Protein AF-A0A7J8AHI8-F1 (afdb_monomer_lite)

InterPro domains:
  IPR000264 ALB/AFP/VDB [PR00802] (18-41)
  IPR000264 ALB/AFP/VDB [PR00802] (88-110)
  IPR000264 ALB/AFP/VDB [PTHR11385] (2-251)
  IPR014760 Serum albumin, N-terminal [PF00273] (2-42)
  IPR014760 Serum albumin, N-terminal [PF00273] (63-238)
  IPR014760 Serum albumin, N-terminal [PS51438] (1-50)
  IPR014760 Serum albumin, N-terminal [PS51438] (51-246)
  IPR014760 Serum albumin, N-terminal [SM00103] (52-241)
  IPR014760 Serum albumin, N-terminal [cd00015] (61-245)
  IPR020857 Serum albumin, conserved site [PS00212] (25-49)
  IPR020857 Serum albumin, conserved site [PS00212] (221-245)
  IPR020858 Serum albumin-like [SSF48552] (2-58)
  IPR020858 Serum albumin-like [SSF48552] (62-250)

Organism: Myotis myotis (NCBI:txid51298)

Radius of gyration: 22.57 Å; chains: 1; bounding box: 53×33×80 Å

Foldseek 3Di:
DVLVVVCVVCVLAAPLLSVVLVVLVVVQCVVLVPDPHSVVSCVCSVVSSCVSVVVLVVVLVVLLVVPVVDDLVRQLLVQLLLCCQQFVQDDLVLSSVLSVQLSVQSVVQSVDPSNSRSNVNSNLVSLQVLCPDPNPDDGDPQSNVLSPPPSSCSVVSSVPGGGDPPQDADDLPPPLQDDALVCLVDDPVRVVVNLSSNLSSLCSNCVPDDSVVSVVLSVVVVVQSVVLSPDPHSGVSCVPCSVVSSVVSNVD

pLDDT: mean 91.23, std 7.67, range [56.28, 98.0]

Secondary structure (DSSP, 8-state):
-HHHHHHTT-TTS-HHHHHHHHHHHHHHHHHHTTSS-HHHHHTTHHHHHHHHHHHHHHHHHHHHHHHHHS-HHHHHHHHHHHHHHH-TTS-HHHHHHHHHHHHHHHHHHTTSTTHHHHHHHHHHHHHHHHH-TTS-----HHHHHHHHS-GGGHHHHHHT----TT--PPPTTS-SS---THHHHS-HHHHHHHHHHHHHHHHHH-TT--HHHHHHHHHHHHHHHHHHHTSSSHHHHHHHHHHHHHHHHHH-

Structure (mmCIF, N/CA/C/O backbone):
data_AF-A0A7J8AHI8-F1
#
_entry.id   AF-A0A7J8AHI8-F1
#
loop_
_atom_site.group_PDB
_atom_site.id
_atom_site.type_symbol
_atom_site.label_atom_id
_atom_site.label_alt_id
_atom_site.label_comp_id
_atom_site.label_asym_id
_atom_site.label_entity_id
_atom_site.label_seq_id
_atom_site.pdbx_PDB_ins_code
_atom_site.Cartn_x
_atom_site.Cartn_y
_atom_site.Cartn_z
_atom_site.occupancy
_atom_site.B_iso_or_equiv
_atom_site.auth_seq_id
_atom_site.auth_comp_id
_atom_site.auth_asym_id
_atom_site.auth_atom_id
_atom_site.pdbx_PDB_model_num
ATOM 1 N N . MET A 1 1 ? 23.398 -8.587 -21.709 1.00 82.56 1 MET A N 1
ATOM 2 C CA . MET A 1 1 ? 24.603 -7.800 -21.354 1.00 82.56 1 MET A CA 1
ATOM 3 C C . MET A 1 1 ? 24.246 -6.450 -20.726 1.00 82.56 1 MET A C 1
ATOM 5 O O . MET A 1 1 ? 24.878 -6.103 -19.742 1.00 82.56 1 MET A O 1
ATOM 9 N N . PHE A 1 2 ? 23.206 -5.746 -21.206 1.00 94.62 2 PHE A N 1
ATOM 10 C CA . PHE A 1 2 ? 22.761 -4.441 -20.679 1.00 94.62 2 PHE A CA 1
ATOM 11 C C . PHE A 1 2 ? 22.543 -4.394 -19.154 1.00 94.62 2 PHE A C 1
ATOM 13 O O . PHE A 1 2 ? 23.221 -3.626 -18.483 1.00 94.62 2 PHE A O 1
ATOM 20 N N . LEU A 1 3 ? 21.672 -5.248 -18.597 1.00 95.75 3 LEU A N 1
ATOM 21 C CA . LEU A 1 3 ? 21.310 -5.188 -17.172 1.00 95.75 3 LEU A CA 1
ATOM 22 C C . LEU A 1 3 ? 22.528 -5.279 -16.238 1.00 95.75 3 LEU A C 1
ATOM 24 O O . LEU A 1 3 ? 22.637 -4.488 -15.310 1.00 95.75 3 LEU A O 1
ATOM 28 N N . TYR A 1 4 ? 23.471 -6.189 -16.504 1.00 96.50 4 TYR A N 1
ATOM 29 C CA . TYR A 1 4 ? 24.705 -6.312 -15.717 1.00 96.50 4 TYR A CA 1
ATOM 30 C C . TYR A 1 4 ? 25.543 -5.024 -15.752 1.00 96.50 4 TYR A C 1
ATOM 32 O O . TYR A 1 4 ? 25.986 -4.532 -14.714 1.00 96.50 4 TYR A O 1
ATOM 40 N N . GLU A 1 5 ? 25.748 -4.473 -16.950 1.00 96.94 5 GLU A N 1
ATOM 41 C CA . GLU A 1 5 ? 26.552 -3.269 -17.154 1.00 96.94 5 GLU A CA 1
ATOM 42 C C . GLU A 1 5 ? 25.908 -2.031 -16.521 1.00 96.94 5 GLU A C 1
ATOM 44 O O . GLU A 1 5 ? 26.613 -1.209 -15.935 1.00 96.94 5 GLU A O 1
ATOM 49 N N . TYR A 1 6 ? 24.586 -1.908 -16.608 1.00 96.31 6 TYR A N 1
ATOM 50 C CA . TYR A 1 6 ? 23.859 -0.796 -16.007 1.00 96.31 6 TYR A CA 1
ATOM 51 C C . TYR A 1 6 ? 23.858 -0.910 -14.475 1.00 96.31 6 TYR A C 1
ATOM 53 O O . TYR A 1 6 ? 24.303 0.003 -13.787 1.00 96.31 6 TYR A O 1
ATOM 61 N N . SER A 1 7 ? 23.507 -2.083 -13.936 1.00 97.06 7 SER A N 1
ATOM 62 C CA . SER A 1 7 ? 23.415 -2.315 -12.484 1.00 97.06 7 SER A CA 1
ATOM 63 C C . SER A 1 7 ? 24.727 -2.040 -11.749 1.00 97.06 7 SER A C 1
ATOM 65 O O . SER A 1 7 ? 24.732 -1.410 -10.699 1.00 97.06 7 SER A O 1
ATOM 67 N N . ARG A 1 8 ? 25.877 -2.455 -12.304 1.00 96.69 8 ARG A N 1
ATOM 68 C CA . ARG A 1 8 ? 27.175 -2.233 -11.638 1.00 96.69 8 ARG A CA 1
ATOM 69 C C . ARG A 1 8 ? 27.604 -0.761 -11.570 1.00 96.69 8 ARG A C 1
ATOM 71 O O . ARG A 1 8 ? 28.524 -0.453 -10.820 1.00 96.69 8 ARG A O 1
ATOM 78 N N . ARG A 1 9 ? 27.000 0.111 -12.388 1.00 96.69 9 ARG A N 1
ATOM 79 C CA . ARG A 1 9 ? 27.263 1.562 -12.424 1.00 96.69 9 ARG A CA 1
ATOM 80 C C . ARG A 1 9 ? 26.252 2.372 -11.616 1.00 96.69 9 ARG A C 1
ATOM 82 O O . ARG A 1 9 ? 26.533 3.532 -11.353 1.00 96.69 9 ARG A O 1
ATOM 89 N N . HIS A 1 10 ? 25.136 1.752 -11.242 1.00 95.50 10 HIS A N 1
ATOM 90 C CA . HIS A 1 10 ? 23.987 2.397 -10.622 1.00 95.50 10 HIS A CA 1
ATOM 91 C C . HIS A 1 10 ? 23.584 1.664 -9.337 1.00 95.50 10 HIS A C 1
ATOM 93 O O . HIS A 1 10 ? 22.508 1.072 -9.252 1.00 95.50 10 HIS A O 1
ATOM 99 N N . GLN A 1 11 ? 24.494 1.637 -8.357 1.00 93.31 11 GLN A N 1
ATOM 100 C CA . GLN A 1 11 ? 24.269 0.960 -7.069 1.00 93.31 11 GLN A CA 1
ATOM 101 C C . GLN A 1 11 ? 23.246 1.695 -6.191 1.00 93.31 11 GLN A C 1
ATOM 103 O O . GLN A 1 11 ? 22.676 1.101 -5.284 1.00 93.31 11 GLN A O 1
ATOM 108 N N . GLU A 1 12 ? 22.990 2.966 -6.492 1.00 93.81 12 GLU A N 1
ATOM 109 C CA . GLU A 1 12 ? 21.962 3.800 -5.877 1.00 93.81 12 GLU A CA 1
ATOM 110 C C . GLU A 1 12 ? 20.532 3.437 -6.302 1.00 93.81 12 GLU A C 1
ATOM 112 O O . GLU A 1 12 ? 19.579 3.944 -5.712 1.00 93.81 12 GLU A O 1
ATOM 117 N N . LEU A 1 13 ? 20.363 2.600 -7.334 1.00 96.69 13 LEU A N 1
ATOM 118 C CA . LEU A 1 13 ? 19.054 2.176 -7.823 1.00 96.69 13 LEU A CA 1
ATOM 119 C C . LEU A 1 13 ? 18.619 0.857 -7.183 1.00 96.69 13 LEU A C 1
ATOM 121 O O . LEU A 1 13 ? 19.420 -0.033 -6.895 1.00 96.69 13 LEU A O 1
ATOM 125 N N . SER A 1 14 ? 17.311 0.715 -6.995 1.00 97.25 14 SER A N 1
ATOM 126 C CA . SER A 1 14 ? 16.706 -0.517 -6.504 1.00 97.25 14 SER A CA 1
ATOM 127 C C . SER A 1 14 ? 16.734 -1.627 -7.564 1.00 97.25 14 SER A C 1
ATOM 129 O O . SER A 1 14 ? 16.875 -1.383 -8.767 1.00 97.25 14 SER A O 1
ATOM 131 N N . THR A 1 15 ? 16.519 -2.873 -7.135 1.00 96.56 15 THR A N 1
ATOM 132 C CA . THR A 1 15 ? 16.360 -3.992 -8.075 1.00 96.56 15 THR A CA 1
ATOM 133 C C . THR A 1 15 ? 15.129 -3.806 -8.977 1.00 96.56 15 THR A C 1
ATOM 135 O O . THR A 1 15 ? 15.277 -3.965 -10.193 1.00 96.56 15 THR A O 1
ATOM 138 N N . PRO A 1 16 ? 13.935 -3.433 -8.462 1.00 96.50 16 PRO A N 1
ATOM 139 C CA . PRO A 1 16 ? 12.787 -3.133 -9.316 1.00 96.50 16 PRO A CA 1
ATOM 140 C C . PRO A 1 16 ? 13.055 -2.018 -10.337 1.00 96.50 16 PRO A C 1
ATOM 142 O O . PRO A 1 16 ? 12.643 -2.161 -11.488 1.00 96.50 16 PRO A O 1
ATOM 145 N N . GLU A 1 17 ? 13.777 -0.954 -9.969 1.00 97.75 17 GLU A N 1
ATOM 146 C CA . GLU A 1 17 ? 14.131 0.139 -10.887 1.00 97.75 17 GLU A CA 1
ATOM 147 C C . GLU A 1 17 ? 15.069 -0.338 -12.001 1.00 97.75 17 GLU A C 1
ATOM 149 O O . GLU A 1 17 ? 14.803 -0.106 -13.179 1.00 97.75 17 GLU A O 1
ATOM 154 N N . LEU A 1 18 ? 16.118 -1.094 -11.669 1.00 97.81 18 LEU A N 1
ATOM 155 C CA . LEU A 1 18 ? 17.037 -1.655 -12.668 1.00 97.81 18 LEU A CA 1
ATOM 156 C C . LEU A 1 18 ? 16.315 -2.573 -13.669 1.00 97.81 18 LEU A C 1
ATOM 158 O O . LEU A 1 18 ? 16.576 -2.524 -14.877 1.00 97.81 18 LEU A O 1
ATOM 162 N N . LEU A 1 19 ? 15.372 -3.388 -13.188 1.00 97.19 19 LEU A N 1
ATOM 163 C CA . LEU A 1 19 ? 14.532 -4.229 -14.044 1.00 97.19 19 LEU A CA 1
ATOM 164 C C . LEU A 1 19 ? 13.570 -3.398 -14.906 1.00 97.19 19 LEU A C 1
ATOM 166 O O . LEU A 1 19 ? 13.316 -3.754 -16.060 1.00 97.19 19 LEU A O 1
ATOM 170 N N . ARG A 1 20 ? 13.064 -2.279 -14.378 1.00 96.88 20 ARG A N 1
ATOM 171 C CA . ARG A 1 20 ? 12.194 -1.339 -15.098 1.00 96.88 20 ARG A CA 1
ATOM 172 C C . ARG A 1 20 ? 12.945 -0.671 -16.241 1.00 96.88 20 ARG A C 1
ATOM 174 O O . ARG A 1 20 ? 12.467 -0.698 -17.372 1.00 96.88 20 ARG A O 1
ATOM 181 N N . ILE A 1 21 ? 14.157 -0.187 -15.980 1.00 97.38 21 ILE A N 1
ATOM 182 C CA . ILE A 1 21 ? 15.059 0.391 -16.984 1.00 97.38 21 ILE A CA 1
ATOM 183 C C . ILE A 1 21 ? 15.388 -0.632 -18.076 1.00 97.38 21 ILE A C 1
ATOM 185 O O . ILE A 1 21 ? 15.283 -0.323 -19.264 1.00 97.38 21 ILE A O 1
ATOM 189 N N . ALA A 1 22 ? 15.714 -1.875 -17.706 1.00 96.69 22 ALA A N 1
ATOM 190 C CA . ALA A 1 22 ? 15.949 -2.940 -18.682 1.00 96.69 22 ALA A CA 1
ATOM 191 C C . ALA A 1 22 ? 14.713 -3.223 -19.546 1.00 96.69 22 ALA A C 1
ATOM 193 O O . ALA A 1 22 ? 14.837 -3.458 -20.747 1.00 96.69 22 ALA A O 1
ATOM 194 N N . ARG A 1 23 ? 13.511 -3.143 -18.966 1.00 95.69 23 ARG A N 1
ATOM 195 C CA . ARG A 1 23 ? 12.276 -3.303 -19.730 1.00 95.69 23 ARG A CA 1
ATOM 196 C C . ARG A 1 23 ? 12.022 -2.132 -20.684 1.00 95.69 23 ARG A C 1
ATOM 198 O O . ARG A 1 23 ? 11.661 -2.375 -21.833 1.00 95.69 23 ARG A O 1
ATOM 205 N N . VAL A 1 24 ? 12.247 -0.893 -20.240 1.00 95.56 24 VAL A N 1
ATOM 206 C CA . VAL A 1 24 ? 12.167 0.314 -21.087 1.00 95.56 24 VAL A CA 1
ATOM 207 C C . VAL A 1 24 ? 13.152 0.225 -22.254 1.00 95.56 24 VAL A C 1
ATOM 209 O O . VAL A 1 24 ? 12.794 0.554 -23.384 1.00 95.56 24 VAL A O 1
ATOM 212 N N . TYR A 1 25 ? 14.366 -0.269 -22.000 1.00 95.75 25 TYR A N 1
ATOM 213 C CA . TYR A 1 25 ? 15.371 -0.525 -23.030 1.00 95.75 25 TYR A CA 1
ATOM 214 C C . TYR A 1 25 ? 14.880 -1.529 -24.077 1.00 95.75 25 TYR A C 1
ATOM 216 O O . TYR A 1 25 ? 14.901 -1.232 -25.271 1.00 95.75 25 TYR A O 1
ATOM 224 N N . ASP A 1 26 ? 14.396 -2.693 -23.633 1.00 94.62 26 ASP A N 1
ATOM 225 C CA . ASP A 1 26 ? 13.901 -3.745 -24.523 1.00 94.62 26 AS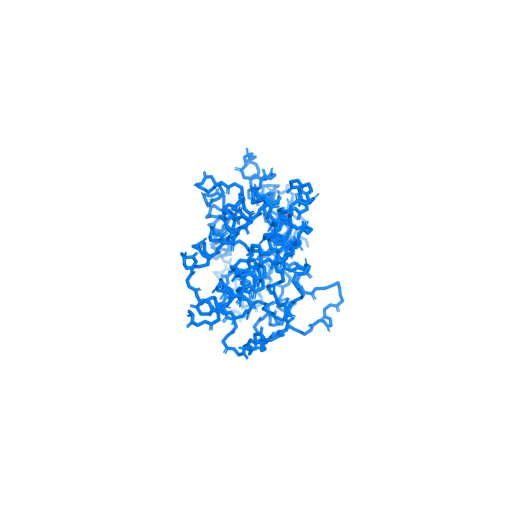P A CA 1
ATOM 226 C C . ASP A 1 26 ? 12.726 -3.265 -25.387 1.00 94.62 26 ASP A C 1
ATOM 228 O O . ASP A 1 26 ? 12.684 -3.551 -26.586 1.00 94.62 26 ASP A O 1
ATOM 232 N N . ASP A 1 27 ? 11.777 -2.535 -24.796 1.00 93.69 27 ASP A N 1
ATOM 233 C CA . ASP A 1 27 ? 10.608 -2.020 -25.513 1.00 93.69 27 ASP A CA 1
ATOM 234 C C . ASP A 1 27 ? 11.006 -0.939 -26.531 1.00 93.69 27 ASP A C 1
ATOM 236 O O . ASP A 1 27 ? 10.542 -0.985 -27.673 1.00 93.69 27 ASP A O 1
ATOM 240 N N . LEU A 1 28 ? 11.942 -0.044 -26.182 1.00 93.88 28 LEU A N 1
ATOM 241 C CA . LEU A 1 28 ? 12.454 0.950 -27.128 1.00 93.88 28 LEU A CA 1
ATOM 242 C C . LEU A 1 28 ? 13.195 0.299 -28.296 1.00 93.88 28 LEU A C 1
ATOM 244 O O . LEU A 1 28 ? 13.014 0.709 -29.437 1.00 93.88 28 LEU A O 1
ATOM 248 N N . LEU A 1 29 ? 14.022 -0.719 -28.047 1.00 94.12 29 LEU A N 1
ATOM 249 C CA . LEU A 1 29 ? 14.722 -1.408 -29.131 1.00 94.12 29 LEU A CA 1
ATOM 250 C C . LEU A 1 29 ? 13.756 -2.141 -30.064 1.00 94.12 29 LEU A C 1
ATOM 252 O O . LEU A 1 29 ? 13.938 -2.101 -31.280 1.00 94.12 29 LEU A O 1
ATOM 256 N N . ARG A 1 30 ? 12.707 -2.773 -29.522 1.00 93.50 30 ARG A N 1
ATOM 257 C CA . ARG A 1 30 ? 11.657 -3.410 -30.338 1.00 93.50 30 ARG A CA 1
ATOM 258 C C . ARG A 1 30 ? 10.962 -2.411 -31.261 1.00 93.50 30 ARG A C 1
ATOM 260 O O . ARG A 1 30 ? 10.623 -2.770 -32.385 1.00 93.50 30 ARG A O 1
ATOM 267 N N . GLU A 1 31 ? 10.765 -1.181 -30.802 1.00 93.06 31 GLU A N 1
ATOM 268 C CA . GLU A 1 31 ? 10.212 -0.094 -31.609 1.00 93.06 31 GLU A CA 1
ATOM 269 C C . GLU A 1 31 ? 11.243 0.422 -32.631 1.00 93.06 31 GLU A C 1
ATOM 271 O O . GLU A 1 31 ? 11.022 0.358 -33.841 1.00 93.06 31 GLU A O 1
ATOM 276 N N . CYS A 1 32 ? 12.411 0.859 -32.157 1.00 95.12 32 CYS A N 1
ATOM 277 C CA . CYS A 1 32 ? 13.404 1.580 -32.949 1.00 95.12 32 CYS A CA 1
ATOM 278 C C . CYS A 1 32 ? 14.122 0.732 -33.999 1.00 95.12 32 CYS A C 1
ATOM 280 O O . CYS A 1 32 ? 14.440 1.246 -35.073 1.00 95.12 32 CYS A O 1
ATOM 282 N N . CYS A 1 33 ? 14.371 -0.556 -33.744 1.00 94.56 33 CYS A N 1
ATOM 283 C CA . CYS A 1 33 ? 15.075 -1.420 -34.699 1.00 94.56 33 CYS A CA 1
ATOM 284 C C . CYS A 1 33 ? 14.301 -1.651 -36.007 1.00 94.56 33 CYS A C 1
ATOM 286 O O . CYS A 1 33 ? 14.896 -2.120 -36.973 1.00 94.56 33 CYS A O 1
ATOM 288 N N . ASN A 1 34 ? 13.009 -1.310 -36.049 1.00 92.75 34 ASN A N 1
ATOM 289 C CA . ASN A 1 34 ? 12.164 -1.422 -37.239 1.00 92.75 34 ASN A CA 1
ATOM 290 C C . ASN A 1 34 ? 11.978 -0.084 -37.982 1.00 92.75 34 ASN A C 1
ATOM 292 O O . ASN A 1 34 ? 11.224 -0.025 -38.951 1.00 92.75 34 ASN A O 1
ATOM 296 N N . THR A 1 35 ? 12.623 0.992 -37.525 1.00 93.75 35 THR A N 1
ATOM 297 C CA . THR A 1 35 ? 12.516 2.327 -38.137 1.00 93.75 35 THR A CA 1
ATOM 298 C C . THR A 1 35 ? 13.522 2.517 -39.275 1.00 93.75 35 THR A C 1
ATOM 300 O O . THR A 1 35 ? 14.496 1.776 -39.383 1.00 93.75 35 THR A O 1
ATOM 303 N N . GLU A 1 36 ? 13.307 3.531 -40.122 1.00 93.81 36 GLU A N 1
ATOM 304 C CA . GLU A 1 36 ? 14.227 3.860 -41.225 1.00 93.81 36 GLU A CA 1
ATOM 305 C C . GLU A 1 36 ? 15.626 4.269 -40.733 1.00 93.81 36 GLU A C 1
ATOM 307 O O . GLU A 1 36 ? 16.616 4.004 -41.415 1.00 93.81 36 GLU A O 1
ATOM 312 N N . ASN A 1 37 ? 15.721 4.871 -39.540 1.00 94.25 37 ASN A N 1
ATOM 313 C CA . ASN A 1 37 ? 16.987 5.237 -38.906 1.00 94.25 37 ASN A CA 1
ATOM 314 C C . ASN A 1 37 ? 17.004 4.844 -37.413 1.00 94.25 37 ASN A C 1
ATOM 316 O O . ASN A 1 37 ? 16.725 5.680 -36.545 1.00 94.25 37 ASN A O 1
ATOM 320 N N . PRO A 1 38 ? 17.341 3.578 -37.087 1.00 93.12 38 PRO A N 1
ATOM 321 C CA . PRO A 1 38 ? 17.375 3.109 -35.704 1.00 93.12 38 PRO A CA 1
ATOM 322 C C . PRO A 1 38 ? 18.299 3.926 -34.780 1.00 93.12 38 PRO A C 1
ATOM 324 O O . PRO A 1 38 ? 17.845 4.241 -33.678 1.00 93.12 38 PRO A O 1
ATOM 327 N N . PRO A 1 39 ? 19.528 4.322 -35.192 1.00 94.12 39 PRO A N 1
ATOM 328 C CA . PRO A 1 39 ? 20.387 5.213 -34.408 1.00 94.12 39 PRO A CA 1
ATOM 329 C C . PRO A 1 39 ? 19.725 6.494 -33.914 1.00 94.12 39 PRO A C 1
ATOM 331 O O . PRO A 1 39 ? 19.833 6.820 -32.731 1.00 94.12 39 PRO A O 1
ATOM 334 N N . ASP A 1 40 ? 19.006 7.191 -34.791 1.00 94.31 40 ASP A N 1
ATOM 335 C CA . ASP A 1 40 ? 18.313 8.423 -34.413 1.00 94.31 40 ASP A CA 1
ATOM 336 C C . ASP A 1 40 ? 17.156 8.127 -33.452 1.00 94.31 40 ASP A C 1
ATOM 338 O O . ASP A 1 40 ? 16.936 8.879 -32.505 1.00 94.31 40 ASP A O 1
ATOM 342 N N . CYS A 1 41 ? 16.453 7.006 -33.632 1.00 93.38 41 CYS A N 1
ATOM 343 C CA . CYS A 1 41 ? 15.339 6.623 -32.766 1.00 93.38 41 CYS A CA 1
ATOM 344 C C . CYS A 1 41 ? 15.789 6.316 -31.326 1.00 93.38 41 CYS A C 1
ATOM 346 O O . CYS A 1 41 ? 15.297 6.931 -30.370 1.00 93.38 41 CYS A O 1
ATOM 348 N N . TYR A 1 42 ? 16.763 5.412 -31.145 1.00 92.44 42 TYR A N 1
ATOM 349 C CA . TYR A 1 42 ? 17.222 5.043 -29.800 1.00 92.44 42 TYR A CA 1
ATOM 350 C C . TYR A 1 42 ? 18.151 6.088 -29.163 1.00 92.44 42 TYR A C 1
ATOM 352 O O . TYR A 1 42 ? 18.531 5.928 -28.006 1.00 92.44 42 TYR A O 1
ATOM 360 N N . SER A 1 43 ? 18.483 7.186 -29.855 1.00 91.69 43 SER A N 1
ATOM 361 C CA . SER A 1 43 ? 19.185 8.333 -29.251 1.00 91.69 43 SER A CA 1
ATOM 362 C C . SER A 1 43 ? 18.428 8.937 -28.056 1.00 91.69 43 SER A C 1
ATOM 364 O O . SER A 1 43 ? 19.026 9.545 -27.175 1.00 91.69 43 SER A O 1
ATOM 366 N N . THR A 1 44 ? 17.112 8.708 -27.983 1.00 90.19 44 THR A N 1
ATOM 367 C CA . THR A 1 44 ? 16.227 9.169 -26.901 1.00 90.19 44 THR A CA 1
ATOM 368 C C . THR A 1 44 ? 16.222 8.265 -25.662 1.00 90.19 44 THR A C 1
ATOM 370 O O . THR A 1 44 ? 15.487 8.530 -24.708 1.00 90.19 44 THR A O 1
ATOM 373 N N . LEU A 1 45 ? 17.023 7.194 -25.654 1.00 91.81 45 LEU A N 1
ATOM 374 C CA . LEU A 1 45 ? 16.991 6.155 -24.625 1.00 91.81 45 LEU A CA 1
ATOM 375 C C . LEU A 1 45 ? 17.258 6.693 -23.212 1.00 91.81 45 LEU A C 1
ATOM 377 O O . LEU A 1 45 ? 16.510 6.369 -22.292 1.00 91.81 45 LEU A O 1
ATOM 381 N N . GLU A 1 46 ? 18.272 7.545 -23.044 1.00 91.69 46 GLU A N 1
ATOM 382 C CA . GLU A 1 46 ? 18.602 8.128 -21.735 1.00 91.69 46 GLU A CA 1
ATOM 383 C C . GLU A 1 46 ? 17.454 8.982 -21.183 1.00 91.69 46 GLU A C 1
ATOM 385 O O . GLU A 1 46 ? 17.153 8.914 -19.994 1.00 91.69 46 GLU A O 1
ATOM 390 N N . ASN A 1 47 ? 16.740 9.710 -22.048 1.00 94.06 47 ASN A N 1
ATOM 391 C CA . ASN A 1 47 ? 15.571 10.487 -21.632 1.00 94.06 47 ASN A CA 1
ATOM 392 C C . ASN A 1 47 ? 14.453 9.578 -21.107 1.00 94.06 47 ASN A C 1
ATOM 394 O O . ASN A 1 47 ? 13.825 9.906 -20.104 1.00 94.06 47 ASN A O 1
ATOM 398 N N . LYS A 1 48 ? 14.225 8.419 -21.742 1.00 95.06 48 LYS A N 1
ATOM 399 C CA . LYS A 1 48 ? 13.223 7.441 -21.283 1.00 95.06 48 LYS A CA 1
ATOM 400 C C . LYS A 1 48 ? 13.618 6.781 -19.961 1.00 95.06 48 LYS A C 1
ATOM 402 O O . LYS A 1 48 ? 12.740 6.521 -19.141 1.00 95.06 48 LYS A O 1
ATOM 407 N N . PHE A 1 49 ? 14.911 6.533 -19.741 1.00 95.94 49 PHE A N 1
ATOM 408 C CA . PHE A 1 49 ? 15.414 6.067 -18.445 1.00 95.94 49 PHE A CA 1
ATOM 409 C C . PHE A 1 49 ? 15.181 7.115 -17.359 1.00 95.94 49 PHE A C 1
ATOM 411 O O . PHE A 1 49 ? 14.560 6.813 -16.347 1.00 95.94 49 PHE A O 1
ATOM 418 N N . ASN A 1 50 ? 15.577 8.363 -17.608 1.00 95.12 50 ASN A N 1
ATOM 419 C CA . ASN A 1 50 ? 15.374 9.449 -16.653 1.00 95.12 50 ASN A CA 1
ATOM 420 C C . ASN A 1 50 ? 13.887 9.650 -16.333 1.00 95.12 50 ASN A C 1
ATOM 422 O O . ASN A 1 50 ? 13.531 9.773 -15.167 1.00 95.12 50 ASN A O 1
ATOM 426 N N . GLU A 1 51 ? 13.003 9.598 -17.334 1.00 95.19 51 GLU A N 1
ATOM 427 C CA . GLU A 1 51 ? 11.560 9.737 -17.120 1.00 95.19 51 GLU A CA 1
ATOM 428 C C . GLU A 1 51 ? 10.999 8.648 -16.191 1.00 95.19 51 GLU A C 1
ATOM 430 O O . GLU A 1 51 ? 10.182 8.949 -15.316 1.00 95.19 51 GLU A O 1
ATOM 435 N N . THR A 1 52 ? 11.412 7.385 -16.365 1.00 94.62 52 THR A N 1
ATOM 436 C CA . THR A 1 52 ? 10.947 6.306 -15.482 1.00 94.62 52 THR A CA 1
ATOM 437 C C . THR A 1 52 ? 11.545 6.429 -14.081 1.00 94.62 52 THR A C 1
ATOM 439 O O . THR A 1 52 ? 10.796 6.331 -13.110 1.00 94.62 52 THR A O 1
ATOM 442 N N . THR A 1 53 ? 12.838 6.738 -13.960 1.00 96.44 53 THR A N 1
ATOM 443 C CA . THR A 1 53 ? 13.510 6.880 -12.662 1.00 96.44 53 THR A CA 1
ATOM 444 C C . THR A 1 53 ? 12.958 8.064 -11.868 1.00 96.44 53 THR A C 1
ATOM 446 O O . THR A 1 53 ? 12.714 7.949 -10.668 1.00 96.44 53 THR A O 1
ATOM 449 N N . GLU A 1 54 ? 12.690 9.201 -12.520 1.00 96.62 54 GLU A N 1
ATOM 450 C CA . GLU A 1 54 ? 12.097 10.375 -11.869 1.00 96.62 54 GLU A CA 1
ATOM 451 C C . GLU A 1 54 ? 10.701 10.089 -11.309 1.00 96.62 54 GLU A C 1
ATOM 453 O O . GLU A 1 54 ? 10.344 10.612 -10.250 1.00 96.62 54 GLU A O 1
ATOM 458 N N . LYS A 1 55 ? 9.895 9.271 -12.000 1.00 95.94 55 LYS A N 1
ATOM 459 C CA . LYS A 1 55 ? 8.578 8.854 -11.493 1.00 95.94 55 LYS A CA 1
ATOM 460 C C . LYS A 1 55 ? 8.730 8.036 -10.213 1.00 95.94 55 LYS A C 1
ATOM 462 O O . LYS A 1 55 ? 8.072 8.356 -9.224 1.00 95.94 55 LYS A O 1
ATOM 467 N N . SER A 1 56 ? 9.630 7.056 -10.207 1.00 96.88 56 SER A N 1
ATOM 468 C CA . SER A 1 56 ? 9.927 6.236 -9.029 1.00 96.88 56 SER A CA 1
ATOM 469 C C . SER A 1 56 ? 10.440 7.073 -7.861 1.00 96.88 56 SER A C 1
ATOM 471 O O . SER A 1 56 ? 9.975 6.919 -6.733 1.00 96.88 56 SER A O 1
ATOM 473 N N . LEU A 1 57 ? 11.362 8.000 -8.135 1.00 96.56 57 LEU A N 1
ATOM 474 C CA . LEU A 1 57 ? 11.935 8.874 -7.119 1.00 96.56 57 LEU A CA 1
ATOM 475 C C . LEU A 1 57 ? 10.859 9.755 -6.475 1.00 96.56 57 LEU A C 1
ATOM 477 O O . LEU A 1 57 ? 10.805 9.852 -5.253 1.00 96.56 57 LEU A O 1
ATOM 481 N N . LYS A 1 58 ? 9.953 10.330 -7.276 1.00 96.69 58 LYS A N 1
ATOM 482 C CA . LYS A 1 58 ? 8.831 11.142 -6.770 1.00 96.69 58 LYS A CA 1
ATOM 483 C C . LYS A 1 58 ? 7.854 10.345 -5.907 1.00 96.69 58 LYS A C 1
ATOM 485 O O . LYS A 1 58 ? 7.253 10.923 -5.003 1.00 96.69 58 LYS A O 1
ATOM 490 N N . ILE A 1 59 ? 7.661 9.053 -6.188 1.00 95.69 59 ILE A N 1
ATOM 491 C CA . ILE A 1 59 ? 6.841 8.175 -5.341 1.00 95.69 59 ILE A CA 1
ATOM 492 C C . ILE A 1 59 ? 7.508 8.031 -3.970 1.00 95.69 59 ILE A C 1
ATOM 494 O O . ILE A 1 59 ? 6.878 8.343 -2.963 1.00 95.69 59 ILE A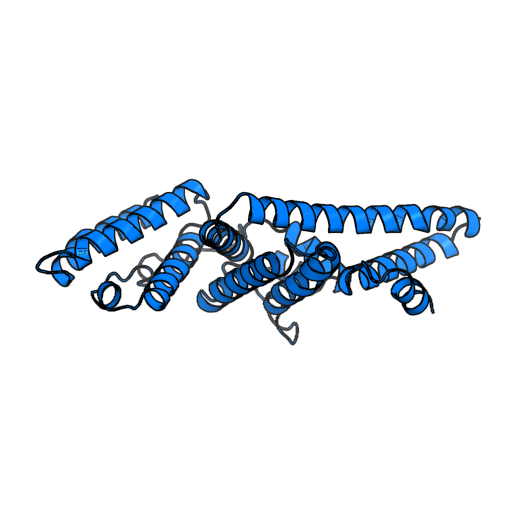 O 1
ATOM 498 N N . VAL A 1 60 ? 8.789 7.645 -3.936 1.00 96.56 60 VAL A N 1
ATOM 499 C CA . VAL A 1 60 ? 9.528 7.462 -2.675 1.00 96.56 60 VAL A CA 1
ATOM 500 C C . VAL A 1 60 ? 9.606 8.760 -1.871 1.00 96.56 60 VAL A C 1
ATOM 502 O O . VAL A 1 60 ? 9.294 8.756 -0.685 1.00 96.56 60 VAL A O 1
ATOM 505 N N . GLN A 1 61 ? 9.934 9.881 -2.519 1.00 95.50 61 GLN A N 1
ATOM 506 C CA . GLN A 1 61 ? 9.991 11.191 -1.864 1.00 95.50 61 GLN A CA 1
ATOM 507 C C . GLN A 1 61 ? 8.668 11.536 -1.184 1.00 95.50 61 GLN A C 1
ATOM 509 O O . GLN A 1 61 ? 8.660 11.918 -0.020 1.00 95.50 61 GLN A O 1
ATOM 514 N N . ARG A 1 62 ? 7.538 11.336 -1.872 1.00 94.38 62 ARG A N 1
ATOM 515 C CA . ARG A 1 62 ? 6.215 11.603 -1.299 1.00 94.38 62 ARG A CA 1
ATOM 516 C C . ARG A 1 62 ? 5.931 10.724 -0.082 1.00 94.38 62 ARG A C 1
ATOM 518 O O . ARG A 1 62 ? 5.399 11.210 0.910 1.00 94.38 62 ARG A O 1
ATOM 525 N N . GLU A 1 63 ? 6.256 9.436 -0.147 1.00 94.06 63 GLU A N 1
ATOM 526 C CA . GLU A 1 63 ? 6.052 8.513 0.976 1.00 94.06 63 GLU A CA 1
ATOM 527 C C . GLU A 1 63 ? 6.926 8.871 2.181 1.00 94.06 63 GLU A C 1
ATOM 529 O O . GLU A 1 63 ? 6.439 8.854 3.313 1.00 94.06 63 GLU A O 1
ATOM 534 N N . CYS A 1 64 ? 8.188 9.239 1.949 1.00 94.31 64 CYS A N 1
ATOM 535 C CA . CYS A 1 64 ? 9.097 9.648 3.012 1.00 94.31 64 CYS A CA 1
ATOM 536 C C . CYS A 1 64 ? 8.754 11.032 3.579 1.00 94.31 64 CYS A C 1
ATOM 538 O O . CYS A 1 64 ? 8.819 11.219 4.792 1.00 94.31 64 CYS A O 1
ATOM 540 N N . GLU A 1 65 ? 8.275 11.972 2.761 1.00 93.00 65 GLU A N 1
ATOM 541 C CA . GLU A 1 65 ? 7.683 13.229 3.235 1.00 93.00 65 GLU A CA 1
ATOM 542 C C . GLU A 1 65 ? 6.442 12.964 4.099 1.00 93.00 65 GLU A C 1
ATOM 544 O O . GLU A 1 65 ? 6.298 13.546 5.175 1.00 93.00 65 GLU A O 1
ATOM 549 N N . HIS A 1 66 ? 5.554 12.055 3.680 1.00 89.19 66 HIS A N 1
ATOM 550 C CA . HIS A 1 66 ? 4.420 11.635 4.506 1.00 89.19 66 HIS A CA 1
ATOM 551 C C . HIS A 1 66 ? 4.881 11.023 5.828 1.00 89.19 66 HIS A C 1
ATOM 553 O O . HIS A 1 66 ? 4.318 11.357 6.866 1.00 89.19 66 HIS A O 1
ATOM 559 N N . PHE A 1 67 ? 5.908 10.175 5.809 1.00 89.25 67 PHE A N 1
ATOM 560 C CA . PHE A 1 67 ? 6.496 9.608 7.020 1.00 89.25 67 PHE A CA 1
ATOM 561 C C . PHE A 1 67 ? 7.093 10.676 7.948 1.00 89.25 67 PHE A C 1
ATOM 563 O O . PHE A 1 67 ? 6.900 10.596 9.154 1.00 89.25 67 PHE A O 1
ATOM 570 N N . GLN A 1 68 ? 7.785 11.686 7.419 1.00 87.88 68 GLN A N 1
ATOM 571 C CA . GLN A 1 68 ? 8.361 12.759 8.238 1.00 87.88 68 GLN A CA 1
ATOM 572 C C . GLN A 1 68 ? 7.288 13.679 8.838 1.00 87.88 68 GLN A C 1
ATOM 574 O O . GLN A 1 68 ? 7.460 14.190 9.946 1.00 87.88 68 GLN A O 1
ATOM 579 N N . ASN A 1 69 ? 6.182 13.886 8.118 1.00 88.62 69 ASN A N 1
ATOM 580 C CA . ASN A 1 69 ? 5.087 14.759 8.543 1.00 88.62 69 ASN A CA 1
ATOM 581 C C . ASN A 1 69 ? 4.093 14.074 9.492 1.00 88.62 69 ASN A C 1
ATOM 583 O O . ASN A 1 69 ? 3.437 14.751 10.285 1.00 88.62 69 ASN A O 1
ATOM 587 N N . LEU A 1 70 ? 3.944 12.752 9.393 1.00 82.12 70 LEU A N 1
ATOM 588 C CA . LEU A 1 70 ? 2.992 11.968 10.174 1.00 82.12 70 LEU A CA 1
ATOM 589 C C . LEU A 1 70 ? 3.707 11.186 11.278 1.00 82.12 70 LEU A C 1
ATOM 591 O O . LEU A 1 70 ? 4.780 10.627 11.081 1.00 82.12 70 LEU A O 1
ATOM 595 N N . GLY A 1 71 ? 3.081 11.070 12.448 1.00 81.06 71 GLY A N 1
ATOM 596 C CA . GLY A 1 71 ? 3.549 10.116 13.454 1.00 81.06 71 GLY A CA 1
ATOM 597 C C . GLY A 1 71 ? 3.432 8.669 12.955 1.00 81.06 71 GLY A C 1
ATOM 598 O O . GLY A 1 71 ? 2.645 8.370 12.055 1.00 81.06 71 GLY A O 1
ATOM 599 N N . LYS A 1 72 ? 4.163 7.740 13.590 1.00 84.44 72 LYS A N 1
ATOM 600 C CA . LYS A 1 72 ? 4.131 6.299 13.259 1.00 84.44 72 LYS A CA 1
ATOM 601 C C . LYS A 1 72 ? 2.703 5.745 13.150 1.00 84.44 72 LYS A C 1
ATOM 603 O O . LYS A 1 72 ? 2.399 5.020 12.206 1.00 84.44 72 LYS A O 1
ATOM 608 N N . ASP A 1 73 ? 1.832 6.100 14.092 1.00 85.31 73 ASP A N 1
ATOM 609 C CA . ASP A 1 73 ? 0.445 5.621 14.112 1.00 85.31 73 ASP A CA 1
ATOM 610 C C . ASP A 1 73 ? -0.394 6.208 12.973 1.00 85.31 73 ASP A C 1
ATOM 612 O O . ASP A 1 73 ? -1.184 5.496 12.359 1.00 85.31 73 ASP A O 1
ATOM 616 N N . ASP A 1 74 ? -0.188 7.479 12.633 1.00 88.56 74 ASP A N 1
ATOM 617 C CA . ASP A 1 74 ? -0.917 8.135 11.549 1.00 88.56 74 ASP A CA 1
ATOM 618 C C . ASP A 1 74 ? -0.532 7.582 10.180 1.00 88.56 74 ASP A C 1
ATOM 620 O O . ASP A 1 74 ? -1.405 7.389 9.329 1.00 88.56 74 ASP A O 1
ATOM 624 N N . LEU A 1 75 ? 0.757 7.290 9.982 1.00 91.12 75 LEU A N 1
ATOM 625 C CA . LEU A 1 75 ? 1.240 6.616 8.782 1.00 91.12 75 LEU A CA 1
ATOM 626 C C . LEU A 1 75 ? 0.665 5.199 8.683 1.00 91.12 75 LEU A C 1
ATOM 628 O O . LEU A 1 75 ? 0.230 4.771 7.615 1.00 91.12 75 LEU A O 1
ATOM 632 N N . LYS A 1 76 ? 0.596 4.488 9.812 1.00 92.56 76 LYS A N 1
ATOM 633 C CA . LYS A 1 76 ? -0.019 3.161 9.885 1.00 92.56 76 LYS A CA 1
ATOM 634 C C . LYS A 1 76 ? -1.492 3.191 9.491 1.00 92.56 76 LYS A C 1
ATOM 636 O O . LYS A 1 76 ? -1.912 2.416 8.633 1.00 92.56 76 LYS A O 1
ATOM 641 N N . TYR A 1 77 ? -2.268 4.121 10.044 1.00 93.00 77 TYR A N 1
ATOM 642 C CA . TYR A 1 77 ? -3.679 4.268 9.687 1.00 93.00 77 TYR A CA 1
ATOM 643 C C . TYR A 1 77 ? -3.867 4.642 8.217 1.00 93.00 77 TYR A C 1
ATOM 645 O O . TYR A 1 77 ? -4.764 4.101 7.575 1.00 93.00 77 TYR A O 1
ATOM 653 N N . HIS A 1 78 ? -2.997 5.490 7.660 1.00 93.94 78 HIS A N 1
ATOM 654 C CA . HIS A 1 78 ? -3.016 5.799 6.232 1.00 93.94 78 HIS A CA 1
ATOM 655 C C . HIS A 1 78 ? -2.895 4.531 5.372 1.00 93.94 78 HIS A C 1
ATOM 657 O O . HIS A 1 78 ? -3.729 4.313 4.493 1.00 93.94 78 HIS A O 1
ATOM 663 N N . TYR A 1 79 ? -1.923 3.655 5.652 1.00 95.69 79 TYR A N 1
ATOM 664 C CA . TYR A 1 79 ? -1.748 2.426 4.869 1.00 95.69 79 TYR A CA 1
ATOM 665 C C . TYR A 1 79 ? -2.843 1.386 5.106 1.00 95.69 79 TYR A C 1
ATOM 667 O O . TYR A 1 79 ? -3.258 0.734 4.148 1.00 95.69 79 TYR A O 1
ATOM 675 N N . PHE A 1 80 ? -3.388 1.275 6.322 1.00 97.25 80 PHE A N 1
ATOM 676 C CA . PHE A 1 80 ? -4.572 0.441 6.559 1.00 97.25 80 PHE A CA 1
ATOM 677 C C . PHE A 1 80 ? -5.758 0.896 5.716 1.00 97.25 80 PHE A C 1
ATOM 679 O O . PHE A 1 80 ? -6.413 0.064 5.087 1.00 97.25 80 PHE A O 1
ATOM 686 N N . ILE A 1 81 ? -6.011 2.204 5.654 1.00 96.50 81 ILE A N 1
ATOM 687 C CA . ILE A 1 81 ? -7.091 2.758 4.836 1.00 96.50 81 ILE A CA 1
ATOM 688 C C . ILE A 1 81 ? -6.792 2.542 3.347 1.00 96.50 81 ILE A C 1
ATOM 690 O O . ILE A 1 81 ? -7.646 1.997 2.646 1.00 96.50 81 ILE A O 1
ATOM 694 N N . LYS A 1 82 ? -5.585 2.892 2.870 1.00 95.94 82 LYS A N 1
ATOM 695 C CA . LYS A 1 82 ? -5.168 2.739 1.461 1.00 95.94 82 LYS A CA 1
ATOM 696 C C . LYS A 1 82 ? -5.338 1.292 0.994 1.00 95.94 82 LYS A C 1
ATOM 698 O O . LYS A 1 82 ? -6.049 1.044 0.024 1.00 95.94 82 LYS A O 1
ATOM 703 N N . PHE A 1 83 ? -4.752 0.333 1.710 1.00 97.62 83 PHE A N 1
ATOM 704 C CA . PHE A 1 83 ? -4.807 -1.082 1.337 1.00 97.62 83 PHE A CA 1
ATOM 705 C C . PHE A 1 83 ? -6.200 -1.683 1.447 1.00 97.62 83 PHE A C 1
ATOM 707 O O . PHE A 1 83 ? -6.609 -2.442 0.568 1.00 97.62 83 PHE A O 1
ATOM 714 N N . THR A 1 84 ? -6.967 -1.301 2.468 1.00 97.75 84 THR A N 1
ATOM 715 C CA . THR A 1 84 ? -8.345 -1.783 2.586 1.00 97.75 84 THR A CA 1
ATOM 716 C C . THR A 1 84 ? -9.224 -1.231 1.469 1.00 97.75 84 THR A C 1
ATOM 718 O O . THR A 1 84 ? -10.052 -1.967 0.952 1.00 97.75 84 THR A O 1
ATOM 721 N N . LYS A 1 85 ? -9.032 0.025 1.044 1.00 96.69 85 LYS A N 1
ATOM 722 C CA . LYS A 1 85 ? -9.797 0.611 -0.066 1.00 96.69 85 LYS A CA 1
ATOM 723 C C . LYS A 1 85 ? -9.495 -0.080 -1.402 1.00 96.69 85 LYS A C 1
ATOM 725 O O . LYS A 1 85 ? -10.435 -0.370 -2.137 1.00 96.69 85 LYS A O 1
ATOM 730 N N . ILE A 1 86 ? -8.230 -0.375 -1.714 1.00 97.31 86 ILE A N 1
ATOM 731 C CA . ILE A 1 86 ? -7.862 -1.007 -3.001 1.00 97.31 86 ILE A CA 1
ATOM 732 C C . ILE A 1 86 ? -8.155 -2.516 -3.050 1.00 97.31 86 ILE A C 1
ATOM 734 O O . ILE A 1 86 ? -8.387 -3.062 -4.128 1.00 97.31 86 ILE A O 1
ATOM 738 N N . ALA A 1 87 ? -8.118 -3.203 -1.904 1.00 97.19 87 ALA A N 1
ATOM 739 C CA . ALA A 1 87 ? -8.235 -4.659 -1.816 1.00 97.19 87 ALA A CA 1
ATOM 740 C C . ALA A 1 87 ? -9.096 -5.110 -0.613 1.00 97.19 87 ALA A C 1
ATOM 742 O O . ALA A 1 87 ? -8.646 -5.914 0.212 1.00 97.19 87 ALA A O 1
ATOM 743 N N . PRO A 1 88 ? -10.352 -4.637 -0.493 1.00 96.56 88 PRO A N 1
ATOM 744 C CA . PRO A 1 88 ? -11.213 -4.929 0.661 1.00 96.56 88 PRO A CA 1
ATOM 745 C C . PRO A 1 88 ? -11.583 -6.417 0.798 1.00 96.56 88 PRO A C 1
ATOM 747 O O . PRO A 1 88 ? -12.063 -6.843 1.851 1.00 96.56 88 PRO A O 1
ATOM 750 N N . GLN A 1 89 ? -11.345 -7.222 -0.244 1.00 95.44 89 GLN A N 1
ATOM 751 C CA . GLN A 1 89 ? -11.550 -8.673 -0.257 1.00 95.44 89 GLN A CA 1
ATOM 752 C C . GLN A 1 89 ? -10.503 -9.450 0.556 1.00 95.44 89 GLN A C 1
ATOM 754 O O . GLN A 1 89 ? -10.747 -10.604 0.910 1.00 95.44 89 GLN A O 1
ATOM 759 N N . LEU A 1 90 ? -9.343 -8.850 0.847 1.00 95.31 90 LEU A N 1
ATOM 760 C CA . LEU A 1 90 ? -8.315 -9.467 1.688 1.00 95.31 90 LEU A CA 1
ATOM 761 C C . LEU A 1 90 ? -8.821 -9.654 3.119 1.00 95.31 90 LEU A C 1
ATOM 763 O O . LEU A 1 90 ? -9.703 -8.927 3.584 1.00 95.31 90 LEU A O 1
ATOM 767 N N . SER A 1 91 ? -8.259 -10.610 3.858 1.00 94.44 91 SER A N 1
ATOM 768 C CA . SER A 1 91 ? -8.612 -10.761 5.272 1.00 94.44 91 SER A CA 1
ATOM 769 C C . SER A 1 91 ? -8.155 -9.545 6.086 1.00 94.44 91 SER A C 1
ATOM 771 O O . SER A 1 91 ? -7.265 -8.797 5.688 1.00 94.44 91 SER A O 1
ATOM 773 N N . THR A 1 92 ? -8.803 -9.301 7.227 1.00 94.88 92 THR A N 1
ATOM 774 C CA . THR A 1 92 ? -8.423 -8.176 8.099 1.00 94.88 92 THR A CA 1
ATOM 775 C C . THR A 1 92 ? -6.996 -8.339 8.617 1.00 94.88 92 THR A C 1
ATOM 777 O O . THR A 1 92 ? -6.269 -7.356 8.655 1.00 94.88 92 THR A O 1
ATOM 780 N N . ASP A 1 93 ? -6.585 -9.574 8.916 1.00 94.75 93 ASP A N 1
ATOM 781 C CA . ASP A 1 93 ? -5.238 -9.884 9.402 1.00 94.75 93 ASP A CA 1
ATOM 782 C C . ASP A 1 93 ? -4.169 -9.618 8.335 1.00 94.75 93 ASP A C 1
ATOM 784 O O . ASP A 1 93 ? -3.138 -9.018 8.635 1.00 94.75 93 ASP A O 1
ATOM 788 N N . GLU A 1 94 ? -4.432 -9.988 7.077 1.00 95.88 94 GLU A N 1
ATOM 789 C CA . GLU A 1 94 ? -3.531 -9.671 5.962 1.00 95.88 94 GLU A CA 1
ATOM 790 C C . GLU A 1 94 ? -3.404 -8.162 5.743 1.00 95.88 94 GLU A C 1
ATOM 792 O O . GLU A 1 94 ? -2.299 -7.666 5.566 1.00 95.88 94 GLU A O 1
ATOM 797 N N . LEU A 1 95 ? -4.509 -7.413 5.783 1.00 97.56 95 LEU A N 1
ATOM 798 C CA . LEU A 1 95 ? -4.476 -5.958 5.598 1.00 97.56 95 LEU A CA 1
ATOM 799 C C . LEU A 1 95 ? -3.720 -5.248 6.726 1.00 97.56 95 LEU A C 1
ATOM 801 O O . LEU A 1 95 ? -2.956 -4.321 6.453 1.00 97.56 95 LEU A O 1
ATOM 805 N N . THR A 1 96 ? -3.897 -5.693 7.975 1.00 96.38 96 THR A N 1
ATOM 806 C CA . THR A 1 96 ? -3.111 -5.169 9.100 1.00 96.38 96 THR A CA 1
ATOM 807 C C . THR A 1 96 ? -1.634 -5.524 8.963 1.00 96.38 96 THR A C 1
ATOM 809 O O . THR A 1 96 ? -0.791 -4.655 9.144 1.00 96.38 96 THR A O 1
ATOM 812 N N . PHE A 1 97 ? -1.308 -6.753 8.557 1.00 96.31 97 PHE A N 1
ATOM 813 C CA . PHE A 1 97 ? 0.077 -7.163 8.324 1.00 96.31 97 PHE A CA 1
ATOM 814 C C . PHE A 1 97 ? 0.740 -6.314 7.231 1.00 96.31 97 PHE A C 1
ATOM 816 O O . PHE A 1 97 ? 1.787 -5.718 7.454 1.00 96.31 97 PHE A O 1
ATOM 823 N N . LEU A 1 98 ? 0.090 -6.171 6.074 1.00 97.06 98 LEU A N 1
ATOM 824 C CA . LEU A 1 98 ? 0.611 -5.383 4.955 1.00 97.06 98 LEU A CA 1
ATOM 825 C C . LEU A 1 98 ? 0.852 -3.919 5.345 1.00 97.06 98 LEU A C 1
ATOM 827 O O . LEU A 1 98 ? 1.875 -3.343 4.982 1.00 97.06 98 LEU A O 1
ATOM 831 N N . GLY A 1 99 ? -0.073 -3.303 6.088 1.00 96.56 99 GLY A N 1
ATOM 832 C CA . GLY A 1 99 ? 0.114 -1.928 6.547 1.00 96.56 99 GLY A CA 1
ATOM 833 C C . GLY A 1 99 ? 1.264 -1.780 7.549 1.00 96.56 99 GLY A C 1
ATOM 834 O O . GLY A 1 99 ? 2.008 -0.805 7.470 1.00 96.56 99 GLY A O 1
ATOM 835 N N . GLU A 1 100 ? 1.456 -2.746 8.452 1.00 96.00 100 GLU A N 1
ATOM 836 C CA . GLU A 1 100 ? 2.599 -2.761 9.377 1.00 96.00 100 GLU A CA 1
ATOM 837 C C . GLU A 1 100 ? 3.935 -2.912 8.637 1.00 96.00 100 GLU A C 1
ATOM 839 O O . GLU A 1 100 ? 4.887 -2.184 8.940 1.00 96.00 100 GLU A O 1
ATOM 844 N N . GLU A 1 101 ? 3.997 -3.783 7.629 1.00 97.00 101 GLU A N 1
ATOM 845 C CA . GLU A 1 101 ? 5.195 -3.975 6.807 1.00 97.00 101 GLU A CA 1
ATOM 846 C C . GLU A 1 101 ? 5.537 -2.718 5.992 1.00 97.00 101 GLU A C 1
ATOM 848 O O . GLU A 1 101 ? 6.703 -2.326 5.929 1.00 97.00 101 GLU A O 1
ATOM 853 N N . MET A 1 102 ? 4.534 -2.012 5.447 1.00 95.88 102 MET A N 1
ATOM 854 C CA . MET A 1 102 ? 4.756 -0.721 4.772 1.00 95.88 102 MET A CA 1
ATOM 855 C C . MET A 1 102 ? 5.367 0.321 5.703 1.00 95.88 102 MET A C 1
ATOM 857 O O . MET A 1 102 ? 6.344 0.984 5.354 1.00 95.88 102 MET A O 1
ATOM 861 N N . VAL A 1 103 ? 4.802 0.474 6.902 1.00 95.12 103 VAL A N 1
ATOM 862 C CA . VAL A 1 103 ? 5.317 1.429 7.893 1.00 95.12 103 VAL A CA 1
ATOM 863 C C . VAL A 1 103 ? 6.735 1.047 8.307 1.00 95.12 103 VAL A C 1
ATOM 865 O O . VAL A 1 103 ? 7.586 1.921 8.448 1.00 95.12 103 VAL A O 1
ATOM 868 N N . THR A 1 104 ? 7.007 -0.248 8.469 1.00 95.62 104 THR A N 1
ATOM 869 C CA . THR A 1 104 ? 8.334 -0.763 8.824 1.00 95.62 104 THR A CA 1
ATOM 870 C C . THR A 1 104 ? 9.364 -0.478 7.732 1.00 95.62 104 THR A C 1
ATOM 872 O O . THR A 1 104 ? 10.467 -0.023 8.049 1.00 95.62 104 THR A O 1
ATOM 875 N N . ALA A 1 105 ? 9.006 -0.661 6.458 1.00 95.94 105 ALA A N 1
ATOM 876 C CA . ALA A 1 105 ? 9.861 -0.314 5.325 1.00 95.94 105 ALA A CA 1
ATOM 877 C C . ALA A 1 105 ? 10.235 1.177 5.331 1.00 95.94 105 ALA A C 1
ATOM 879 O O . ALA A 1 105 ? 11.415 1.524 5.259 1.00 95.94 105 ALA A O 1
ATOM 880 N N . LEU A 1 106 ? 9.251 2.064 5.499 1.00 95.31 106 LEU A N 1
ATOM 881 C CA . LEU A 1 106 ? 9.486 3.512 5.504 1.00 95.31 106 LEU A CA 1
ATOM 882 C C . LEU A 1 106 ? 10.282 3.972 6.732 1.00 95.31 106 LEU A C 1
ATOM 884 O O . LEU A 1 106 ? 11.243 4.723 6.584 1.00 95.31 106 LEU A O 1
ATOM 888 N N . LEU A 1 107 ? 9.960 3.458 7.924 1.00 93.62 107 LEU A N 1
ATOM 889 C CA . LEU A 1 107 ? 10.721 3.722 9.153 1.00 93.62 107 LEU A CA 1
ATOM 890 C C . LEU A 1 107 ? 12.199 3.345 9.011 1.00 93.62 107 LEU A C 1
ATOM 892 O O . LEU A 1 107 ? 13.071 4.054 9.509 1.00 93.62 107 LEU A O 1
ATOM 896 N N . THR A 1 108 ? 12.466 2.216 8.356 1.00 94.25 108 THR A N 1
ATOM 897 C CA . THR A 1 108 ? 13.821 1.685 8.176 1.00 94.25 108 THR A CA 1
ATOM 898 C C . THR A 1 108 ? 14.618 2.509 7.165 1.00 94.25 108 THR A C 1
ATOM 900 O O . THR A 1 108 ? 15.815 2.715 7.355 1.00 94.25 108 THR A O 1
ATOM 903 N N . CYS A 1 109 ? 13.970 2.986 6.099 1.00 96.44 109 CYS A N 1
ATOM 904 C CA . CYS A 1 109 ? 14.661 3.519 4.927 1.00 96.44 109 CYS A CA 1
ATOM 905 C C . CYS A 1 109 ? 14.669 5.052 4.806 1.00 96.44 109 CYS A C 1
ATOM 907 O O . CYS A 1 109 ? 15.670 5.596 4.345 1.00 96.44 109 CYS A O 1
ATOM 909 N N . CYS A 1 110 ? 13.617 5.764 5.233 1.00 94.94 110 CYS A N 1
ATOM 910 C CA . CYS A 1 110 ? 13.427 7.206 4.965 1.00 94.94 110 CYS A CA 1
ATOM 911 C C . CYS A 1 110 ? 14.380 8.159 5.720 1.00 94.94 110 CYS A C 1
ATOM 913 O O . CYS A 1 110 ? 14.195 9.374 5.738 1.00 94.94 110 CYS A O 1
ATOM 915 N N . THR A 1 111 ? 15.374 7.620 6.426 1.00 90.38 111 THR A N 1
ATOM 916 C CA . THR A 1 111 ? 16.429 8.405 7.093 1.00 90.38 111 THR A CA 1
ATOM 917 C C . THR A 1 111 ? 17.828 8.051 6.587 1.00 90.38 111 THR A C 1
ATOM 919 O O . THR A 1 111 ? 18.818 8.621 7.048 1.00 90.38 111 THR A O 1
ATOM 922 N N . LEU A 1 112 ? 17.923 7.114 5.639 1.00 93.25 112 LEU A N 1
ATOM 923 C CA . LEU A 1 112 ? 19.180 6.651 5.066 1.00 93.25 112 LEU A CA 1
ATOM 924 C C . LEU A 1 112 ? 19.603 7.531 3.888 1.00 93.25 112 LEU A C 1
ATOM 926 O O . LEU A 1 112 ? 18.778 8.099 3.180 1.00 93.25 112 LEU A O 1
ATOM 930 N N . SER A 1 113 ? 20.907 7.578 3.612 1.00 90.12 113 SER A N 1
ATOM 931 C CA . SER A 1 113 ? 21.429 8.217 2.396 1.00 90.12 113 SER A CA 1
ATOM 932 C C . SER A 1 113 ? 20.985 7.505 1.114 1.00 90.12 113 SER A C 1
ATOM 934 O O . SER A 1 113 ? 20.877 8.132 0.067 1.00 90.12 113 SER A O 1
ATOM 936 N N . GLU A 1 114 ? 20.720 6.200 1.202 1.00 92.69 114 GLU A N 1
ATOM 937 C CA . GLU A 1 114 ? 20.247 5.341 0.108 1.00 92.69 114 GLU A CA 1
ATOM 938 C C . GLU A 1 114 ? 18.725 5.113 0.187 1.00 92.69 114 GLU A C 1
ATOM 940 O O . GLU A 1 114 ? 18.228 4.021 -0.097 1.00 92.69 114 GLU A O 1
ATOM 945 N N . GLU A 1 115 ? 17.976 6.142 0.602 1.00 94.75 115 GLU A N 1
ATOM 946 C CA . GLU A 1 115 ? 16.520 6.094 0.803 1.00 94.75 115 GLU A CA 1
ATOM 947 C C . GLU A 1 115 ? 15.787 5.461 -0.388 1.00 94.75 115 GLU A C 1
ATOM 949 O O . GLU A 1 115 ? 15.009 4.528 -0.199 1.00 94.75 115 GLU A O 1
ATOM 954 N N . PHE A 1 116 ? 16.077 5.913 -1.614 1.00 96.62 116 PHE A N 1
ATOM 955 C CA . PHE A 1 116 ? 15.400 5.440 -2.823 1.00 96.62 116 PHE A CA 1
ATOM 956 C C . PHE A 1 116 ? 15.496 3.921 -3.004 1.00 96.62 116 PHE A C 1
ATOM 958 O O . PHE A 1 116 ? 14.471 3.240 -3.084 1.00 96.62 116 PHE A O 1
ATOM 965 N N . ALA A 1 117 ? 16.721 3.385 -3.045 1.00 97.00 117 ALA A N 1
ATOM 966 C CA . ALA A 1 117 ? 16.937 1.957 -3.236 1.00 97.00 117 ALA A CA 1
ATOM 967 C C . ALA A 1 117 ? 16.332 1.139 -2.092 1.00 97.00 117 ALA A C 1
ATOM 969 O O . ALA A 1 117 ? 15.720 0.099 -2.338 1.00 97.00 117 ALA A O 1
ATOM 970 N N . CYS A 1 118 ? 16.482 1.605 -0.851 1.00 98.00 118 CYS A N 1
ATOM 971 C CA . CYS A 1 118 ? 15.962 0.913 0.321 1.00 98.00 118 CYS A CA 1
ATOM 972 C C . CYS A 1 118 ? 14.427 0.837 0.292 1.00 98.00 118 CYS A C 1
ATOM 974 O O . CYS A 1 118 ? 13.872 -0.264 0.342 1.00 98.00 118 CYS A O 1
ATOM 976 N N . VAL A 1 119 ? 13.743 1.980 0.135 1.00 97.62 119 VAL A N 1
ATOM 977 C CA . VAL A 1 119 ? 12.274 2.037 0.105 1.00 97.62 119 VAL A CA 1
ATOM 978 C C . VAL A 1 119 ? 11.732 1.220 -1.061 1.00 97.62 119 VAL A C 1
ATOM 980 O O . VAL A 1 119 ? 10.854 0.389 -0.854 1.00 97.62 119 VAL A O 1
ATOM 983 N N . ASP A 1 120 ? 12.247 1.412 -2.279 1.00 97.56 120 ASP A N 1
ATOM 984 C CA . ASP A 1 120 ? 11.683 0.744 -3.457 1.00 97.56 120 ASP A CA 1
ATOM 985 C C . ASP A 1 120 ? 11.886 -0.771 -3.444 1.00 97.56 120 ASP A C 1
ATOM 987 O O . ASP A 1 120 ? 10.985 -1.501 -3.852 1.00 97.56 120 ASP A O 1
ATOM 991 N N . ASN A 1 121 ? 13.000 -1.262 -2.893 1.00 97.06 121 ASN A N 1
ATOM 992 C CA . ASN A 1 121 ? 13.176 -2.698 -2.683 1.00 97.06 121 ASN A CA 1
ATOM 993 C C . ASN A 1 121 ? 12.194 -3.251 -1.637 1.00 97.06 121 ASN A C 1
ATOM 995 O O . ASN A 1 121 ? 11.547 -4.260 -1.901 1.00 97.06 121 ASN A O 1
ATOM 999 N N . LEU A 1 122 ? 12.075 -2.624 -0.458 1.00 97.38 122 LEU A N 1
ATOM 1000 C CA . LEU A 1 122 ? 11.226 -3.160 0.613 1.00 97.38 122 LEU A CA 1
ATOM 1001 C C . LEU A 1 122 ? 9.733 -3.037 0.291 1.00 97.38 122 LEU A C 1
ATOM 1003 O O . LEU A 1 122 ? 8.987 -3.992 0.487 1.00 97.38 122 LEU A O 1
ATOM 1007 N N . VAL A 1 123 ? 9.293 -1.903 -0.254 1.00 96.12 123 VAL A N 1
ATOM 1008 C CA . VAL A 1 123 ? 7.885 -1.686 -0.615 1.00 96.12 123 VAL A CA 1
ATOM 1009 C C . VAL A 1 123 ? 7.444 -2.620 -1.744 1.00 96.12 123 VAL A C 1
ATOM 1011 O O . VAL A 1 123 ? 6.319 -3.121 -1.706 1.00 96.12 123 VAL A O 1
ATOM 1014 N N . ASP A 1 124 ? 8.307 -2.921 -2.724 1.00 95.00 124 ASP A N 1
ATOM 1015 C CA . ASP A 1 124 ? 7.951 -3.891 -3.769 1.00 95.00 124 ASP A CA 1
ATOM 1016 C C . ASP A 1 124 ? 7.725 -5.305 -3.206 1.00 95.00 124 ASP A C 1
ATOM 1018 O O . ASP A 1 124 ? 6.850 -6.018 -3.705 1.00 95.00 124 ASP A O 1
ATOM 1022 N N . LEU A 1 125 ? 8.431 -5.693 -2.134 1.00 94.38 125 LEU A N 1
ATOM 1023 C CA . LEU A 1 125 ? 8.165 -6.954 -1.431 1.00 94.38 125 LEU A CA 1
ATOM 1024 C C . LEU A 1 125 ? 6.767 -6.949 -0.805 1.00 94.38 125 LEU A C 1
ATOM 1026 O O . LEU A 1 125 ? 5.998 -7.877 -1.047 1.00 94.38 125 LEU A O 1
ATOM 1030 N N . VAL A 1 126 ? 6.402 -5.884 -0.083 1.00 95.69 126 VAL A N 1
ATOM 1031 C CA . VAL A 1 126 ? 5.078 -5.771 0.558 1.00 95.69 126 VAL A CA 1
ATOM 1032 C C . VAL A 1 126 ? 3.950 -5.793 -0.475 1.00 95.69 126 VAL A C 1
ATOM 1034 O O . VAL A 1 126 ? 2.967 -6.517 -0.322 1.00 95.69 126 VAL A O 1
ATOM 1037 N N . ILE A 1 127 ? 4.102 -5.056 -1.579 1.00 94.25 127 ILE A N 1
ATOM 1038 C CA . ILE A 1 127 ? 3.138 -5.085 -2.688 1.00 94.25 127 ILE A CA 1
ATOM 1039 C C . ILE A 1 127 ? 3.102 -6.473 -3.345 1.00 94.25 127 ILE A C 1
ATOM 1041 O O . ILE A 1 127 ? 2.045 -6.937 -3.777 1.00 94.25 127 ILE A O 1
ATOM 1045 N N . GLY A 1 128 ? 4.240 -7.164 -3.409 1.00 92.75 128 GLY A N 1
ATOM 1046 C CA . GLY A 1 128 ? 4.316 -8.531 -3.905 1.00 92.75 128 GLY A CA 1
ATOM 1047 C C . GLY A 1 128 ? 3.516 -9.534 -3.080 1.00 92.75 128 GLY A C 1
ATOM 1048 O O . GLY A 1 128 ? 2.868 -10.400 -3.671 1.00 92.75 128 GLY A O 1
ATOM 1049 N N . GLU A 1 129 ? 3.481 -9.375 -1.757 1.00 93.31 129 GLU A N 1
ATOM 1050 C CA . GLU A 1 129 ? 2.689 -10.228 -0.860 1.00 93.31 129 GLU A CA 1
ATOM 1051 C C . GLU A 1 129 ? 1.182 -10.145 -1.149 1.00 93.31 129 GLU A C 1
ATOM 1053 O O . GLU A 1 129 ? 0.485 -11.162 -1.087 1.00 93.31 129 GLU A O 1
ATOM 1058 N N . ILE A 1 130 ? 0.671 -8.982 -1.584 1.00 93.56 130 ILE A N 1
ATOM 1059 C CA . ILE A 1 130 ? -0.733 -8.843 -2.019 1.00 93.56 130 ILE A CA 1
ATOM 1060 C C . ILE A 1 130 ? -1.046 -9.829 -3.151 1.00 93.56 130 ILE A C 1
ATOM 1062 O O . ILE A 1 130 ? -2.088 -10.483 -3.141 1.00 93.56 130 ILE A O 1
ATOM 1066 N N . CYS A 1 131 ? -0.131 -9.981 -4.107 1.00 92.69 131 CYS A N 1
ATOM 1067 C CA . CYS A 1 131 ? -0.312 -10.857 -5.263 1.00 92.69 131 CYS A CA 1
ATOM 1068 C C . CYS A 1 131 ? -0.185 -12.354 -4.934 1.00 92.69 131 CYS A C 1
ATOM 1070 O O . CYS A 1 131 ? -0.643 -13.199 -5.711 1.00 92.69 131 CYS A O 1
ATOM 1072 N N . GLY A 1 132 ? 0.398 -12.685 -3.780 1.00 85.75 132 GLY A N 1
ATOM 1073 C CA . GLY A 1 132 ? 0.671 -14.048 -3.341 1.00 85.75 132 GLY A CA 1
ATOM 1074 C C . GLY A 1 132 ? 1.787 -14.743 -4.133 1.00 85.75 132 GLY A C 1
ATOM 1075 O O . GLY A 1 132 ? 2.058 -14.448 -5.295 1.00 85.75 132 GLY A O 1
ATOM 1076 N N . VAL A 1 133 ? 2.406 -15.744 -3.502 1.00 74.81 133 VAL A N 1
ATOM 1077 C CA . VAL A 1 133 ? 3.627 -16.418 -3.992 1.00 74.81 133 VAL A CA 1
ATOM 1078 C C . VAL A 1 133 ? 3.461 -17.094 -5.365 1.00 74.81 133 VAL A C 1
ATOM 1080 O O . VAL A 1 133 ? 4.403 -17.132 -6.150 1.00 74.81 133 VAL A O 1
ATOM 1083 N N . ASN A 1 134 ? 2.265 -17.604 -5.682 1.00 65.81 134 ASN A N 1
ATOM 1084 C CA . ASN A 1 134 ? 2.019 -18.403 -6.894 1.00 65.81 134 ASN A CA 1
ATOM 1085 C C . ASN A 1 134 ? 1.155 -17.696 -7.957 1.00 65.81 134 ASN A C 1
ATOM 1087 O O . ASN A 1 134 ? 0.778 -18.333 -8.939 1.00 65.81 134 ASN A O 1
ATOM 1091 N N . GLY A 1 135 ? 0.764 -16.431 -7.755 1.00 61.78 135 GLY A N 1
ATOM 1092 C CA . GLY A 1 135 ? -0.026 -15.649 -8.726 1.00 61.78 135 GLY A CA 1
ATOM 1093 C C . GLY A 1 135 ? -1.454 -16.147 -9.022 1.00 61.78 135 GLY A C 1
ATOM 1094 O O . GLY A 1 135 ? -2.164 -15.528 -9.808 1.00 61.78 135 GLY A O 1
ATOM 1095 N N . ASN A 1 136 ? -1.904 -17.234 -8.384 1.00 69.00 136 ASN A N 1
ATOM 1096 C CA . ASN A 1 136 ? -3.262 -17.791 -8.514 1.00 69.00 136 ASN A CA 1
ATOM 1097 C C . ASN A 1 136 ? -4.286 -17.134 -7.574 1.00 69.00 136 ASN A C 1
ATOM 1099 O O . ASN A 1 136 ? -5.390 -17.651 -7.394 1.00 69.00 136 ASN A O 1
ATOM 1103 N N . ARG A 1 137 ? -3.923 -16.020 -6.937 1.00 83.06 137 ARG A N 1
ATOM 1104 C CA . ARG A 1 137 ? -4.841 -15.252 -6.103 1.00 83.06 137 ARG A CA 1
ATOM 1105 C C . ARG A 1 137 ? -5.730 -14.394 -7.004 1.00 83.06 137 ARG A C 1
ATOM 1107 O O . ARG A 1 137 ? -5.245 -13.764 -7.937 1.00 83.06 137 ARG A O 1
ATOM 1114 N N . THR A 1 138 ? -7.023 -14.377 -6.713 1.00 90.75 138 THR A N 1
ATOM 1115 C CA . THR A 1 138 ? -7.999 -13.477 -7.340 1.00 90.75 138 THR A CA 1
ATOM 1116 C C . THR A 1 138 ? -8.572 -12.607 -6.234 1.00 90.75 138 THR A C 1
ATOM 1118 O O . THR A 1 138 ? -9.138 -13.136 -5.276 1.00 90.75 138 THR A O 1
ATOM 1121 N N . ILE A 1 139 ? -8.369 -11.296 -6.334 1.00 94.81 139 ILE A N 1
ATOM 1122 C CA . ILE A 1 139 ? -8.805 -10.310 -5.336 1.00 94.81 139 ILE A CA 1
ATOM 1123 C C . ILE A 1 139 ? -9.931 -9.477 -5.939 1.00 94.81 139 ILE A C 1
ATOM 1125 O O . ILE A 1 139 ? -11.082 -9.581 -5.524 1.00 94.81 139 ILE A O 1
ATOM 1129 N N . ASN A 1 140 ? -9.594 -8.686 -6.953 1.00 96.06 140 ASN A N 1
ATOM 1130 C CA . ASN A 1 140 ? -10.521 -7.904 -7.759 1.00 96.06 140 ASN A CA 1
ATOM 1131 C C . ASN A 1 140 ? -9.858 -7.588 -9.114 1.00 96.06 140 ASN A C 1
ATOM 1133 O O . ASN A 1 140 ? -8.639 -7.728 -9.242 1.00 96.06 140 ASN A O 1
ATOM 1137 N N . PRO A 1 141 ? -10.617 -7.162 -10.142 1.00 95.69 141 PRO A N 1
ATOM 1138 C CA . PRO A 1 141 ? -10.069 -6.990 -11.487 1.00 95.69 141 PRO A CA 1
ATOM 1139 C C . PRO A 1 141 ? -8.873 -6.029 -11.579 1.00 95.69 141 PRO A C 1
ATOM 1141 O O . PRO A 1 141 ? -7.974 -6.262 -12.387 1.00 95.69 141 PRO A O 1
ATOM 1144 N N . ALA A 1 142 ? -8.848 -4.967 -10.768 1.00 97.06 142 ALA A N 1
ATOM 1145 C CA . ALA A 1 142 ? -7.800 -3.950 -10.817 1.00 97.06 142 ALA A CA 1
ATOM 1146 C C . ALA A 1 142 ? -6.501 -4.435 -10.151 1.00 97.06 142 ALA A C 1
ATOM 1148 O O . ALA A 1 142 ? -5.427 -4.352 -10.749 1.00 97.06 142 ALA A O 1
ATOM 1149 N N . VAL A 1 143 ? -6.603 -5.029 -8.959 1.00 96.44 143 VAL A N 1
ATOM 1150 C CA . VAL A 1 143 ? -5.461 -5.635 -8.259 1.00 96.44 143 VAL A CA 1
ATOM 1151 C C . VAL A 1 143 ? -4.902 -6.811 -9.061 1.00 96.44 143 VAL A C 1
ATOM 1153 O O . VAL A 1 143 ? -3.692 -6.895 -9.272 1.00 96.44 143 VAL A O 1
ATOM 1156 N N . ASP A 1 144 ? -5.767 -7.673 -9.599 1.00 94.94 144 ASP A N 1
ATOM 1157 C CA . ASP A 1 144 ? -5.356 -8.807 -10.430 1.00 94.94 144 ASP A CA 1
ATOM 1158 C C . ASP A 1 144 ? -4.611 -8.351 -11.693 1.00 94.94 144 ASP A C 1
ATOM 1160 O O . ASP A 1 144 ? -3.657 -9.006 -12.121 1.00 94.94 144 ASP A O 1
ATOM 1164 N N . HIS A 1 145 ? -5.028 -7.232 -12.297 1.00 95.19 145 HIS A N 1
ATOM 1165 C CA . HIS A 1 145 ? -4.323 -6.630 -13.426 1.00 95.19 145 HIS A CA 1
ATOM 1166 C C . HIS A 1 145 ? -2.912 -6.177 -13.031 1.00 95.19 145 HIS A C 1
ATOM 1168 O O . HIS A 1 145 ? -1.951 -6.502 -13.733 1.00 95.19 145 HIS A O 1
ATOM 1174 N N . CYS A 1 146 ? -2.759 -5.501 -11.889 1.00 95.94 146 CYS A N 1
ATOM 1175 C CA . CYS A 1 146 ? -1.444 -5.090 -11.398 1.00 95.94 146 CYS A CA 1
ATOM 1176 C C . CYS A 1 146 ? -0.551 -6.280 -11.027 1.00 95.94 146 CYS A C 1
ATOM 1178 O O . CYS A 1 146 ? 0.642 -6.261 -11.322 1.00 95.94 146 CYS A O 1
ATOM 1180 N N . CYS A 1 147 ? -1.118 -7.348 -10.466 1.00 94.31 147 CYS A N 1
ATOM 1181 C CA . CYS A 1 147 ? -0.377 -8.567 -10.138 1.00 94.31 147 CYS A CA 1
ATOM 1182 C C . CYS A 1 147 ? 0.074 -9.370 -11.367 1.00 94.31 147 CYS A C 1
ATOM 1184 O O . CYS A 1 147 ? 1.083 -10.070 -11.301 1.00 94.31 147 CYS A O 1
ATOM 1186 N N . LYS A 1 148 ? -0.653 -9.270 -12.488 1.00 92.25 148 LYS A N 1
ATOM 1187 C CA . LYS A 1 148 ? -0.307 -9.914 -13.771 1.00 92.25 148 LYS A CA 1
ATOM 1188 C C . LYS A 1 148 ? 0.524 -9.020 -14.694 1.00 92.25 148 LYS A C 1
ATOM 1190 O O . LYS A 1 148 ? 1.043 -9.500 -15.702 1.00 92.25 148 LYS A O 1
ATOM 1195 N N . THR A 1 149 ? 0.630 -7.729 -14.379 1.00 89.69 149 THR A N 1
ATOM 1196 C CA . THR A 1 149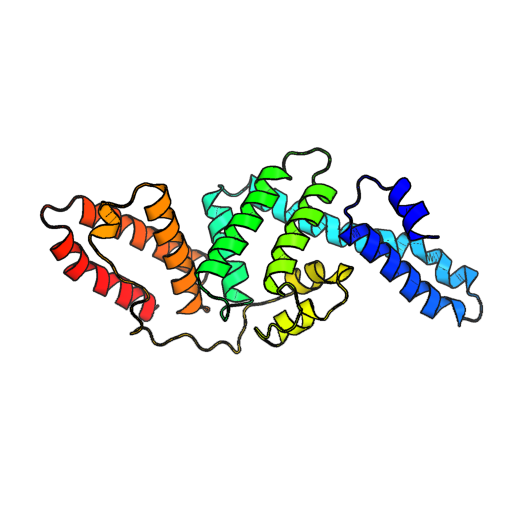 ? 1.511 -6.788 -15.079 1.00 89.69 149 THR A CA 1
ATOM 1197 C C . THR A 1 149 ? 2.973 -7.188 -14.872 1.00 89.69 149 THR A C 1
ATOM 1199 O O . THR A 1 149 ? 3.306 -7.975 -13.988 1.00 89.69 149 THR A O 1
ATOM 1202 N N . ASN A 1 150 ? 3.870 -6.674 -15.718 1.00 89.62 150 ASN A N 1
ATOM 1203 C CA . ASN A 1 150 ? 5.303 -6.886 -15.555 1.00 89.62 150 ASN A CA 1
ATOM 1204 C C . ASN A 1 150 ? 5.735 -6.554 -14.116 1.00 89.62 150 ASN A C 1
ATOM 1206 O O . ASN A 1 150 ? 5.442 -5.464 -13.626 1.00 89.62 150 ASN A O 1
ATOM 1210 N N . PHE A 1 151 ? 6.466 -7.479 -13.488 1.00 90.06 151 PHE A N 1
ATOM 1211 C CA . PHE A 1 151 ? 6.985 -7.357 -12.125 1.00 90.06 151 PHE A CA 1
ATOM 1212 C C . PHE A 1 151 ? 7.603 -5.979 -11.847 1.00 90.06 151 PHE A C 1
ATOM 1214 O O . PHE A 1 151 ? 7.242 -5.329 -10.872 1.00 90.06 151 PHE A O 1
ATOM 1221 N N . ALA A 1 152 ? 8.440 -5.472 -12.758 1.00 92.81 152 ALA A N 1
ATOM 1222 C CA . ALA A 1 152 ? 9.115 -4.188 -12.587 1.00 92.81 152 ALA A CA 1
ATOM 1223 C C . ALA A 1 152 ? 8.152 -2.986 -12.534 1.00 92.81 152 ALA A C 1
ATOM 1225 O O . ALA A 1 152 ? 8.480 -1.949 -11.965 1.00 92.81 152 ALA A O 1
ATOM 1226 N N . PHE A 1 153 ? 6.952 -3.100 -13.106 1.00 94.81 153 PHE A N 1
ATOM 1227 C CA . PHE A 1 153 ? 5.932 -2.044 -13.124 1.00 94.81 153 PHE A CA 1
ATOM 1228 C C . PHE A 1 153 ? 4.791 -2.288 -12.132 1.00 94.81 153 PHE A C 1
ATOM 1230 O O . PHE A 1 153 ? 3.875 -1.470 -12.050 1.00 94.81 153 PHE A O 1
ATOM 1237 N N . ARG A 1 154 ? 4.845 -3.369 -11.345 1.00 94.50 154 ARG A N 1
ATOM 1238 C CA . ARG A 1 154 ? 3.802 -3.715 -10.375 1.00 94.50 154 ARG A CA 1
ATOM 1239 C C . ARG A 1 154 ? 3.551 -2.579 -9.389 1.00 94.50 154 ARG A C 1
ATOM 1241 O O . ARG A 1 154 ? 2.423 -2.105 -9.311 1.00 94.50 154 ARG A O 1
ATOM 1248 N N . ARG A 1 155 ? 4.590 -2.077 -8.713 1.00 94.12 155 ARG A N 1
ATOM 1249 C CA . ARG A 1 155 ? 4.465 -0.935 -7.791 1.00 94.12 155 ARG A CA 1
ATOM 1250 C C . ARG A 1 155 ? 3.801 0.282 -8.445 1.00 94.12 155 ARG A C 1
ATOM 1252 O O . ARG A 1 155 ? 2.875 0.847 -7.882 1.00 94.12 155 ARG A O 1
ATOM 1259 N N . HIS A 1 156 ? 4.219 0.639 -9.660 1.00 95.19 156 HIS A N 1
ATOM 1260 C CA . HIS A 1 156 ? 3.639 1.766 -10.401 1.00 95.19 156 HIS A CA 1
ATOM 1261 C C . HIS A 1 156 ? 2.152 1.563 -10.702 1.00 95.19 156 HIS A C 1
ATOM 1263 O O . HIS A 1 156 ? 1.374 2.509 -10.634 1.00 95.19 156 HIS A O 1
ATOM 1269 N N . CYS A 1 157 ? 1.756 0.330 -11.020 1.00 96.69 157 CYS A N 1
ATOM 1270 C CA . CYS A 1 157 ? 0.355 -0.017 -11.214 1.00 96.69 157 CYS A CA 1
ATOM 1271 C C . CYS A 1 157 ? -0.441 0.127 -9.909 1.00 96.69 157 CYS A C 1
ATOM 1273 O O . CYS A 1 157 ? -1.502 0.744 -9.915 1.00 96.69 157 CYS A O 1
ATOM 1275 N N . PHE A 1 158 ? 0.092 -0.374 -8.788 1.00 96.38 158 PHE A N 1
ATOM 1276 C CA . PHE A 1 158 ? -0.547 -0.265 -7.472 1.00 96.38 158 PHE A CA 1
ATOM 1277 C C . PHE A 1 158 ? -0.718 1.185 -7.005 1.00 96.38 158 PHE A C 1
ATOM 1279 O O . PHE A 1 158 ? -1.758 1.518 -6.444 1.00 96.38 158 PHE A O 1
ATOM 1286 N N . GLU A 1 159 ? 0.247 2.065 -7.285 1.00 94.50 159 GLU A N 1
ATOM 1287 C CA . GLU A 1 159 ? 0.133 3.493 -6.957 1.00 94.50 159 GLU A CA 1
ATOM 1288 C C . GLU A 1 159 ? -0.983 4.218 -7.728 1.00 94.50 159 GLU A C 1
ATOM 1290 O O . GLU A 1 159 ? -1.453 5.264 -7.285 1.00 94.50 159 GLU A O 1
ATOM 1295 N N . ALA A 1 160 ? -1.437 3.664 -8.855 1.00 95.06 160 ALA A N 1
ATOM 1296 C CA . ALA A 1 160 ? -2.554 4.198 -9.633 1.00 95.06 160 ALA A CA 1
ATOM 1297 C C . ALA A 1 160 ? -3.919 3.599 -9.241 1.00 95.06 160 ALA A C 1
ATOM 1299 O O . ALA A 1 160 ? -4.935 3.974 -9.831 1.00 95.06 160 ALA A O 1
ATOM 1300 N N . LEU A 1 161 ? -3.966 2.659 -8.289 1.00 96.50 161 LEU A N 1
ATOM 1301 C CA . LEU A 1 161 ? -5.217 2.036 -7.865 1.00 96.50 161 LEU A CA 1
ATOM 1302 C C . LEU A 1 161 ? -6.061 2.986 -7.009 1.00 96.50 161 LEU A C 1
ATOM 1304 O O . LEU A 1 161 ? -5.580 3.622 -6.073 1.00 96.50 161 LEU A O 1
ATOM 1308 N N . GLU A 1 162 ? -7.357 3.014 -7.306 1.00 95.12 162 GLU A N 1
ATOM 1309 C CA . GLU A 1 162 ? -8.381 3.651 -6.480 1.00 95.12 162 GLU A CA 1
ATOM 1310 C C . GLU A 1 162 ? -9.125 2.612 -5.629 1.00 95.12 162 GLU A C 1
ATOM 1312 O O . GLU A 1 162 ? -8.913 1.404 -5.750 1.00 95.12 162 GLU A O 1
ATOM 1317 N N . ALA A 1 163 ? -10.040 3.089 -4.781 1.00 96.00 163 ALA A N 1
ATOM 1318 C CA . ALA A 1 163 ? -10.940 2.222 -4.036 1.00 96.00 163 ALA A CA 1
ATOM 1319 C C . ALA A 1 163 ? -11.764 1.311 -4.966 1.00 96.00 163 ALA A C 1
ATOM 1321 O O . ALA A 1 163 ? -12.265 1.758 -6.005 1.00 96.00 163 ALA A O 1
ATOM 1322 N N . ASP A 1 164 ? -11.957 0.052 -4.572 1.00 96.62 164 ASP A N 1
ATOM 1323 C CA . ASP A 1 164 ? -12.765 -0.898 -5.335 1.00 96.62 164 ASP A CA 1
ATOM 1324 C C . ASP A 1 164 ? -14.261 -0.566 -5.230 1.00 96.62 164 ASP A C 1
ATOM 1326 O O . ASP A 1 164 ? -14.951 -0.929 -4.278 1.00 96.62 164 ASP A O 1
ATOM 1330 N N . LYS A 1 165 ? -14.778 0.096 -6.268 1.00 93.31 165 LYS A N 1
ATOM 1331 C CA . LYS A 1 165 ? -16.189 0.503 -6.385 1.00 93.31 165 LYS A CA 1
ATOM 1332 C C . LYS A 1 165 ? -17.146 -0.678 -6.595 1.00 93.31 165 LYS A C 1
ATOM 1334 O O . LYS A 1 165 ? -18.357 -0.485 -6.548 1.00 93.31 165 LYS A O 1
ATOM 1339 N N . THR A 1 166 ? -16.628 -1.877 -6.869 1.00 93.88 166 THR A N 1
ATOM 1340 C CA . THR A 1 166 ? -17.428 -3.100 -7.049 1.00 93.88 166 THR A CA 1
ATOM 1341 C C . THR A 1 166 ? -17.576 -3.905 -5.762 1.00 93.88 166 THR A C 1
ATOM 1343 O O . THR A 1 166 ? -18.375 -4.842 -5.712 1.00 93.88 166 THR A O 1
ATOM 1346 N N . TYR A 1 167 ? -16.828 -3.541 -4.716 1.00 95.19 167 TYR A N 1
ATOM 1347 C CA . TYR A 1 167 ? -16.909 -4.199 -3.426 1.00 95.19 167 TYR A CA 1
ATOM 1348 C C . TYR A 1 167 ? -18.273 -3.973 -2.769 1.00 95.19 167 TYR A C 1
ATOM 1350 O O . TYR A 1 167 ? -18.787 -2.857 -2.714 1.00 95.19 167 TYR A O 1
ATOM 1358 N N . VAL A 1 168 ? -18.845 -5.052 -2.236 1.00 93.00 168 VAL A N 1
ATOM 1359 C CA . VAL A 1 168 ? -20.088 -5.018 -1.464 1.00 93.00 168 VAL A CA 1
ATOM 1360 C C . VAL A 1 168 ? -19.733 -5.256 0.004 1.00 93.00 168 VAL A C 1
ATOM 1362 O O . V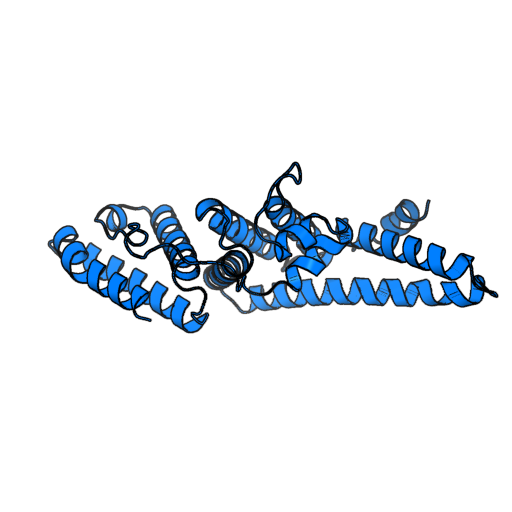AL A 1 168 ? -19.303 -6.366 0.336 1.00 93.00 168 VAL A O 1
ATOM 1365 N N . PRO A 1 169 ? -19.906 -4.251 0.881 1.00 90.31 169 PRO A N 1
ATOM 1366 C CA . PRO A 1 169 ? -19.635 -4.397 2.302 1.00 90.31 169 PRO A CA 1
ATOM 1367 C C . PRO A 1 169 ? -20.420 -5.545 2.947 1.00 90.31 169 PRO A C 1
ATOM 1369 O O . PRO A 1 169 ? -21.570 -5.809 2.572 1.00 90.31 169 PRO A O 1
ATOM 1372 N N . PRO A 1 170 ? -19.838 -6.230 3.946 1.00 82.62 170 PRO A N 1
ATOM 1373 C CA . PRO A 1 170 ? -20.554 -7.235 4.715 1.00 82.62 170 PRO A CA 1
ATOM 1374 C C . PRO A 1 170 ? -21.731 -6.612 5.472 1.00 82.62 170 PRO A C 1
ATOM 1376 O O . PRO A 1 170 ? -21.708 -5.445 5.860 1.00 82.62 170 PRO A O 1
ATOM 1379 N N . SER A 1 171 ? -22.757 -7.416 5.761 1.00 76.50 171 SER A N 1
ATOM 1380 C CA . SER A 1 171 ? -23.850 -6.975 6.628 1.00 76.50 171 SER A CA 1
ATOM 1381 C C . SER A 1 171 ? -23.319 -6.629 8.022 1.00 76.50 171 SER A C 1
ATOM 1383 O O . SER A 1 171 ? -22.635 -7.442 8.650 1.00 76.50 171 SER A O 1
ATOM 1385 N N . ALA A 1 172 ? -23.725 -5.475 8.545 1.00 64.12 172 ALA A N 1
ATOM 1386 C CA . ALA A 1 172 ? -23.304 -4.953 9.842 1.00 64.12 172 ALA A CA 1
ATOM 1387 C C . ALA A 1 172 ? -23.536 -5.894 11.048 1.00 64.12 172 ALA A C 1
ATOM 1389 O O . ALA A 1 172 ? -22.895 -5.753 12.088 1.00 64.12 172 ALA A O 1
ATOM 1390 N N . SER A 1 173 ? -24.413 -6.893 10.909 1.00 58.19 173 SER A N 1
ATOM 1391 C CA . SER A 1 173 ? -24.711 -7.911 11.922 1.00 58.19 173 SER A CA 1
ATOM 1392 C C . SER A 1 173 ? -23.585 -8.927 12.170 1.00 58.19 173 SER A C 1
ATOM 1394 O O . SER A 1 173 ? -23.716 -9.751 13.070 1.00 58.19 173 SER A O 1
ATOM 1396 N N . GLN A 1 174 ? -22.480 -8.896 11.416 1.00 56.28 174 GLN A N 1
ATOM 1397 C CA . GLN A 1 174 ? -21.390 -9.882 11.518 1.00 56.28 174 GLN A CA 1
ATOM 1398 C C . GLN A 1 174 ? -20.469 -9.735 12.747 1.00 56.28 174 GLN A C 1
ATOM 1400 O O . GLN A 1 174 ? -19.403 -10.340 12.785 1.00 56.28 174 GLN A O 1
ATOM 1405 N N . GLY A 1 175 ? -20.846 -8.964 13.774 1.00 59.62 175 GLY A N 1
ATOM 1406 C CA . GLY A 1 175 ? -20.028 -8.848 14.990 1.00 59.62 175 GLY A CA 1
ATOM 1407 C C . GLY A 1 175 ? -18.657 -8.203 14.746 1.00 59.62 175 GLY A C 1
ATOM 1408 O O . GLY A 1 175 ? -17.716 -8.446 15.491 1.00 59.62 175 GLY A O 1
ATOM 1409 N N . LEU A 1 176 ? -18.532 -7.367 13.709 1.00 62.38 176 LEU A N 1
ATOM 1410 C CA . LEU A 1 176 ? -17.285 -6.667 13.360 1.00 62.38 176 LEU A CA 1
ATOM 1411 C C . LEU A 1 176 ? -16.799 -5.722 14.474 1.00 62.38 176 LEU A C 1
ATOM 1413 O O . LEU A 1 176 ? -15.610 -5.417 14.550 1.00 62.38 176 LEU A O 1
ATOM 1417 N N . PHE A 1 177 ? -17.717 -5.306 15.353 1.00 69.50 177 PHE A N 1
ATOM 1418 C CA . PHE A 1 177 ? -17.475 -4.429 16.496 1.00 69.50 177 PHE A CA 1
ATOM 1419 C C . PHE A 1 177 ? -17.958 -5.098 17.787 1.00 69.50 177 PHE A C 1
ATOM 1421 O O . PHE A 1 177 ? -19.035 -4.802 18.304 1.00 69.50 177 PHE A O 1
ATOM 1428 N N . MET A 1 178 ? -17.187 -6.058 18.289 1.00 70.12 178 MET A N 1
ATOM 1429 C CA . MET A 1 178 ? -17.454 -6.672 19.589 1.00 70.12 178 MET A CA 1
ATOM 1430 C C . MET A 1 178 ? -16.672 -5.935 20.669 1.00 70.12 178 MET A C 1
ATOM 1432 O O . MET A 1 178 ? -15.456 -6.069 20.774 1.00 70.12 178 MET A O 1
ATOM 1436 N N . PHE A 1 179 ? -17.395 -5.163 21.473 1.00 79.88 179 PHE A N 1
ATOM 1437 C CA . PHE A 1 179 ? -16.854 -4.465 22.632 1.00 79.88 179 PHE A CA 1
ATOM 1438 C C . PHE A 1 179 ? -17.027 -5.341 23.866 1.00 79.88 179 PHE A C 1
ATOM 1440 O O . PHE A 1 179 ? -18.151 -5.646 24.262 1.00 79.88 179 PHE A O 1
ATOM 1447 N N . ARG A 1 180 ? -15.919 -5.797 24.442 1.00 81.00 180 ARG A N 1
ATOM 1448 C CA . ARG A 1 180 ? -15.905 -6.741 25.560 1.00 81.00 180 ARG A CA 1
ATOM 1449 C C . ARG A 1 180 ? -14.811 -6.365 26.553 1.00 81.00 180 ARG A C 1
ATOM 1451 O O . ARG A 1 180 ? -13.907 -5.590 26.253 1.00 81.00 180 ARG A O 1
ATOM 1458 N N . THR A 1 181 ? -14.906 -6.917 27.758 1.00 84.25 181 THR A N 1
ATOM 1459 C CA . THR A 1 181 ? -13.991 -6.621 28.870 1.00 84.25 181 THR A CA 1
ATOM 1460 C C . THR A 1 181 ? -12.552 -7.078 28.630 1.00 84.25 181 THR A C 1
ATOM 1462 O O . THR A 1 181 ? -11.643 -6.578 29.288 1.00 84.25 181 THR A O 1
ATOM 1465 N N . ASP A 1 182 ? -12.308 -7.950 27.648 1.00 84.00 182 ASP A N 1
ATOM 1466 C CA . ASP A 1 182 ? -10.965 -8.324 27.192 1.00 84.00 182 ASP A CA 1
ATOM 1467 C C . ASP A 1 182 ? -10.212 -7.151 26.538 1.00 84.00 182 ASP A C 1
ATOM 1469 O O . ASP A 1 182 ? -8.989 -7.195 26.423 1.00 84.00 182 ASP A O 1
ATOM 1473 N N . LEU A 1 183 ? -10.904 -6.074 26.147 1.00 85.56 183 LEU A N 1
ATOM 1474 C CA . LEU A 1 183 ? -10.271 -4.811 25.747 1.00 85.56 183 LEU A CA 1
ATOM 1475 C C . LEU A 1 183 ? -9.557 -4.117 26.916 1.00 85.56 183 LEU A C 1
ATOM 1477 O O . LEU A 1 183 ? -8.603 -3.386 26.683 1.00 85.56 183 LEU A O 1
ATOM 1481 N N . CYS A 1 184 ? -9.987 -4.364 28.157 1.00 86.50 184 CYS A N 1
ATOM 1482 C CA . CYS A 1 184 ? -9.387 -3.772 29.358 1.00 86.50 184 CYS A CA 1
ATOM 1483 C C . CYS A 1 184 ? -8.218 -4.580 29.917 1.00 86.50 184 CYS A C 1
ATOM 1485 O O . CYS A 1 184 ? -7.425 -4.059 30.693 1.00 86.50 184 CYS A O 1
ATOM 1487 N N . GLN A 1 185 ? -8.161 -5.869 29.581 1.00 78.44 185 GLN A N 1
ATOM 1488 C CA . GLN A 1 185 ? -7.131 -6.798 30.055 1.00 78.44 185 GLN A CA 1
ATOM 1489 C C . GLN A 1 185 ? -5.981 -6.955 29.056 1.00 78.44 185 GLN A C 1
ATOM 1491 O O . GLN A 1 185 ? -4.942 -7.508 29.405 1.00 78.44 185 GLN A O 1
ATOM 1496 N N . ALA A 1 186 ? -6.173 -6.478 27.827 1.00 76.50 186 ALA A N 1
ATOM 1497 C CA . ALA A 1 186 ? -5.160 -6.476 26.791 1.00 76.50 186 ALA A CA 1
ATOM 1498 C C . ALA A 1 186 ? -3.955 -5.620 27.214 1.00 76.50 186 ALA A C 1
ATOM 1500 O O . ALA A 1 186 ? -4.111 -4.475 27.640 1.00 76.50 186 ALA A O 1
ATOM 1501 N N . HIS A 1 187 ? -2.747 -6.161 27.054 1.00 79.19 187 HIS A N 1
ATOM 1502 C CA . HIS A 1 187 ? -1.526 -5.354 27.092 1.00 79.19 187 HIS A CA 1
ATOM 1503 C C . HIS A 1 187 ? -1.520 -4.345 25.931 1.00 79.19 187 HIS A C 1
ATOM 1505 O O . HIS A 1 187 ? -2.221 -4.547 24.937 1.00 79.19 187 HIS A O 1
ATOM 1511 N N . ASP A 1 188 ? -0.696 -3.297 26.023 1.00 82.88 188 ASP A N 1
ATOM 1512 C CA . ASP A 1 188 ? -0.662 -2.193 25.048 1.00 82.88 188 ASP A CA 1
ATOM 1513 C C . ASP A 1 188 ? -0.586 -2.675 23.584 1.00 82.88 188 ASP A C 1
ATOM 1515 O O . ASP A 1 188 ? -1.307 -2.169 22.723 1.00 82.88 188 ASP A O 1
ATOM 1519 N N . GLU A 1 189 ? 0.212 -3.711 23.299 1.00 85.06 189 GLU A N 1
ATOM 1520 C CA . GLU A 1 189 ? 0.329 -4.297 21.955 1.00 85.06 189 GLU A CA 1
ATOM 1521 C C . GLU A 1 189 ? -0.954 -4.995 21.481 1.00 85.06 189 GLU A C 1
ATOM 1523 O O . GLU A 1 189 ? -1.365 -4.842 20.329 1.00 85.06 189 GLU A O 1
ATOM 1528 N N . GLU A 1 190 ? -1.615 -5.763 22.350 1.00 86.38 190 GLU A N 1
ATOM 1529 C CA . GLU A 1 190 ? -2.853 -6.461 21.997 1.00 86.38 190 GLU A CA 1
ATOM 1530 C C . GLU A 1 190 ? -4.001 -5.462 21.807 1.00 86.38 190 GLU A C 1
ATOM 1532 O O . GLU A 1 190 ? -4.790 -5.590 20.865 1.00 86.38 190 GLU A O 1
ATOM 1537 N N . LEU A 1 191 ? -4.063 -4.426 22.647 1.00 86.38 191 LEU A N 1
ATOM 1538 C CA . LEU A 1 191 ? -5.030 -3.346 22.490 1.00 86.38 191 LEU A CA 1
ATOM 1539 C C . LEU A 1 191 ? -4.806 -2.605 21.168 1.00 86.38 191 LEU A C 1
ATOM 1541 O O . LEU A 1 191 ? -5.769 -2.317 20.452 1.00 86.38 191 LEU A O 1
ATOM 1545 N N . GLN A 1 192 ? -3.548 -2.351 20.798 1.00 88.50 192 GLN A N 1
ATOM 1546 C CA . GLN A 1 192 ? -3.236 -1.722 19.522 1.00 88.50 192 GLN A CA 1
ATOM 1547 C C . GLN A 1 192 ? -3.639 -2.606 18.334 1.00 88.50 192 GLN A C 1
ATOM 1549 O O . GLN A 1 192 ? -4.285 -2.105 17.416 1.00 88.50 192 GLN A O 1
ATOM 1554 N N . ARG A 1 193 ? -3.402 -3.925 18.385 1.00 89.00 193 ARG A N 1
ATOM 1555 C CA . ARG A 1 193 ? -3.908 -4.860 17.360 1.00 89.00 193 ARG A CA 1
ATOM 1556 C C . ARG A 1 193 ? -5.433 -4.829 17.248 1.00 89.00 193 ARG A C 1
ATOM 1558 O O . ARG A 1 193 ? -5.972 -4.874 16.144 1.00 89.00 193 ARG A O 1
ATOM 1565 N N . LYS A 1 194 ? -6.154 -4.729 18.370 1.00 89.00 194 LYS A N 1
ATOM 1566 C CA . LYS A 1 194 ? -7.624 -4.604 18.362 1.00 89.00 194 LYS A CA 1
ATOM 1567 C C . LYS A 1 194 ? -8.078 -3.284 17.720 1.00 89.00 194 LYS A C 1
ATOM 1569 O O . LYS A 1 194 ? -9.027 -3.307 16.937 1.00 89.00 194 LYS A O 1
ATOM 1574 N N . LYS A 1 195 ? -7.377 -2.169 17.967 1.00 89.94 195 LYS A N 1
ATOM 1575 C CA . LYS A 1 195 ? -7.612 -0.871 17.296 1.00 89.94 195 LYS A CA 1
ATOM 1576 C C . LYS A 1 195 ? -7.352 -0.941 15.788 1.00 89.94 195 LYS A C 1
ATOM 1578 O O . LYS A 1 195 ? -8.154 -0.444 15.001 1.00 89.94 195 LYS A O 1
ATOM 1583 N N . ASP A 1 196 ? -6.271 -1.601 15.391 1.00 92.88 196 ASP A N 1
ATOM 1584 C CA . ASP A 1 196 ? -5.871 -1.747 13.990 1.00 92.88 196 ASP A CA 1
ATOM 1585 C C . ASP A 1 196 ? -6.910 -2.569 13.207 1.00 92.88 196 ASP A C 1
ATOM 1587 O O . ASP A 1 196 ? -7.404 -2.143 12.159 1.00 92.88 196 ASP A O 1
ATOM 1591 N N . ARG A 1 197 ? -7.356 -3.693 13.787 1.00 92.44 197 ARG A N 1
ATOM 1592 C CA . ARG A 1 197 ? -8.459 -4.505 13.245 1.00 92.44 197 ARG A CA 1
ATOM 1593 C C . ARG A 1 197 ? -9.770 -3.729 13.176 1.00 92.44 197 ARG A C 1
ATOM 1595 O O . ARG A 1 197 ? -10.504 -3.883 12.202 1.00 92.44 197 ARG A O 1
ATOM 1602 N N . PHE A 1 198 ? -10.077 -2.919 14.192 1.00 91.81 198 PHE A N 1
ATOM 1603 C CA . PHE A 1 198 ? -11.274 -2.078 14.204 1.00 91.81 198 PHE A CA 1
ATOM 1604 C C . PHE A 1 198 ? -11.284 -1.113 13.013 1.00 91.81 198 PHE A C 1
ATOM 1606 O O . PHE A 1 198 ? -12.288 -1.058 12.304 1.00 91.81 198 PHE A O 1
ATOM 1613 N N . LEU A 1 199 ? -10.171 -0.418 12.748 1.00 94.50 199 LEU A N 1
ATOM 1614 C CA . LEU A 1 199 ? -10.076 0.516 11.624 1.00 94.50 199 LEU A CA 1
ATOM 1615 C C . LEU A 1 199 ? -10.271 -0.196 10.279 1.00 94.50 199 LEU A C 1
ATOM 1617 O O . LEU A 1 199 ? -11.105 0.226 9.484 1.00 94.50 199 LEU A O 1
ATOM 1621 N N . VAL A 1 200 ? -9.561 -1.302 10.038 1.00 95.44 200 VAL A N 1
ATOM 1622 C CA . VAL A 1 200 ? -9.702 -2.072 8.788 1.00 95.44 200 VAL A CA 1
ATOM 1623 C C . VAL A 1 200 ? -11.135 -2.584 8.609 1.00 95.44 200 VAL A C 1
ATOM 1625 O O . VAL A 1 200 ? -11.708 -2.471 7.526 1.00 95.44 200 VAL A O 1
ATOM 1628 N N . ASN A 1 201 ? -11.753 -3.107 9.670 1.00 93.50 201 ASN A N 1
ATOM 1629 C CA . ASN A 1 201 ? -13.143 -3.563 9.622 1.00 93.50 201 ASN A CA 1
ATOM 1630 C C . ASN A 1 201 ? -14.123 -2.415 9.352 1.00 93.50 201 ASN A C 1
ATOM 1632 O O . ASN A 1 201 ? -15.104 -2.621 8.638 1.00 93.50 201 ASN A O 1
ATOM 1636 N N . LEU A 1 202 ? -13.863 -1.220 9.889 1.00 92.69 202 LEU A N 1
ATOM 1637 C CA . LEU A 1 202 ? -14.676 -0.039 9.625 1.00 92.69 202 LEU A CA 1
ATOM 1638 C C . LEU A 1 202 ? -14.574 0.392 8.159 1.00 92.69 202 LEU A C 1
ATOM 1640 O O . LEU A 1 202 ? -15.605 0.601 7.530 1.00 92.69 202 LEU A O 1
ATOM 1644 N N . VAL A 1 203 ? -13.365 0.436 7.590 1.00 95.00 203 VAL A N 1
ATOM 1645 C CA . VAL A 1 203 ? -13.171 0.761 6.165 1.00 95.00 203 VAL A CA 1
ATOM 1646 C C . VAL A 1 203 ? -13.848 -0.277 5.265 1.00 95.00 203 VAL A C 1
ATOM 1648 O O . VAL A 1 203 ? -14.447 0.089 4.260 1.00 95.00 203 VAL A O 1
ATOM 1651 N N . LYS A 1 204 ? -13.821 -1.566 5.630 1.00 93.88 204 LYS A N 1
ATOM 1652 C CA . LYS A 1 204 ? -14.586 -2.601 4.911 1.00 93.88 204 LYS A CA 1
ATOM 1653 C C . LYS A 1 204 ? -16.090 -2.399 5.026 1.00 93.88 204 LYS A C 1
ATOM 1655 O O . LYS A 1 204 ? -16.811 -2.617 4.066 1.00 93.88 204 LYS A O 1
ATOM 1660 N N . LEU A 1 205 ? -16.591 -2.029 6.197 1.00 92.00 205 LEU A N 1
ATOM 1661 C CA . LEU A 1 205 ? -18.025 -1.822 6.371 1.00 92.00 205 LEU A CA 1
ATOM 1662 C C . LEU A 1 205 ? -18.516 -0.579 5.617 1.00 92.00 205 LEU A C 1
ATOM 1664 O O . LEU A 1 205 ? -19.642 -0.576 5.123 1.00 92.00 205 LEU A O 1
ATOM 1668 N N . LYS A 1 206 ? -17.673 0.455 5.566 1.00 91.00 206 LYS A N 1
ATOM 1669 C CA . LYS A 1 206 ? -17.993 1.802 5.093 1.00 91.00 206 LYS A CA 1
ATOM 1670 C C . LYS A 1 206 ? -16.860 2.382 4.235 1.00 91.00 206 LYS A C 1
ATOM 1672 O O . LYS A 1 206 ? -16.174 3.317 4.661 1.00 91.00 206 LYS A O 1
ATOM 1677 N N . PRO A 1 207 ? -16.616 1.820 3.038 1.00 91.75 207 PRO A N 1
ATOM 1678 C CA . PRO A 1 207 ? -15.536 2.267 2.156 1.00 91.75 207 PRO A CA 1
ATOM 1679 C C . PRO A 1 207 ? -15.685 3.723 1.680 1.00 91.75 207 PRO A C 1
ATOM 1681 O O . PRO A 1 207 ? -14.700 4.333 1.258 1.00 91.75 207 PRO A O 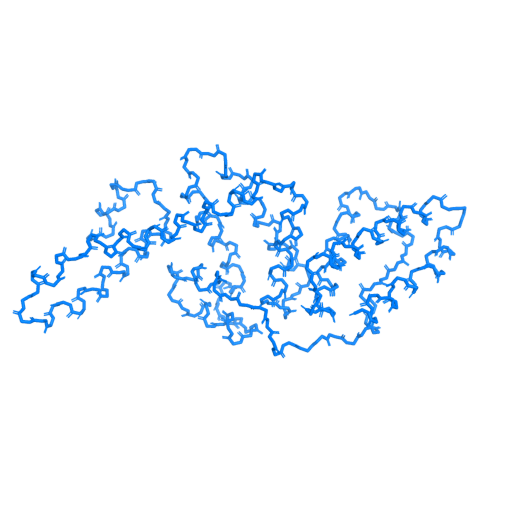1
ATOM 1684 N N . GLU A 1 208 ? -16.895 4.278 1.754 1.00 90.75 208 GLU A N 1
ATOM 1685 C CA . GLU A 1 208 ? -17.246 5.652 1.399 1.00 90.75 208 GLU A CA 1
ATOM 1686 C C . GLU A 1 208 ? -16.763 6.710 2.399 1.00 90.75 208 GLU A C 1
ATOM 1688 O O . GLU A 1 208 ? -16.674 7.879 2.021 1.00 90.75 208 GLU A O 1
ATOM 1693 N N . LEU A 1 209 ? -16.425 6.325 3.637 1.00 91.94 209 LEU A N 1
ATOM 1694 C CA . LEU A 1 209 ? -15.987 7.285 4.649 1.00 91.94 209 LEU A CA 1
ATOM 1695 C C . LEU A 1 209 ? -14.658 7.942 4.265 1.00 91.94 209 LEU A C 1
ATOM 1697 O O . LEU A 1 209 ? -13.711 7.323 3.745 1.00 91.94 209 LEU A O 1
ATOM 1701 N N . THR A 1 210 ? -14.585 9.230 4.574 1.00 92.25 210 THR A N 1
ATOM 1702 C CA . THR A 1 210 ? -13.362 10.016 4.467 1.00 92.25 210 THR A CA 1
ATOM 1703 C C . THR A 1 210 ? -12.360 9.612 5.546 1.00 92.25 210 THR A C 1
ATOM 1705 O O . THR A 1 210 ? -12.707 9.082 6.603 1.00 92.25 210 THR A O 1
ATOM 1708 N N . ASP A 1 211 ? -11.084 9.896 5.298 1.00 89.44 211 ASP A N 1
ATOM 1709 C CA . ASP A 1 211 ? -10.015 9.612 6.257 1.00 89.44 211 ASP A CA 1
ATOM 1710 C C . ASP A 1 211 ? -10.230 10.357 7.592 1.00 89.44 211 ASP A C 1
ATOM 1712 O O . ASP A 1 211 ? -9.861 9.849 8.650 1.00 89.44 211 ASP A O 1
ATOM 1716 N N . GLU A 1 212 ? -10.871 11.530 7.566 1.00 89.94 212 GLU A N 1
ATOM 1717 C CA . GLU A 1 212 ? -11.232 12.302 8.761 1.00 89.94 212 GLU A CA 1
ATOM 1718 C C . GLU A 1 212 ? -12.339 11.619 9.581 1.00 89.94 212 GLU A C 1
ATOM 1720 O O . GLU A 1 212 ? -12.203 11.464 10.797 1.00 89.94 212 GLU A O 1
ATOM 1725 N N . GLU A 1 213 ? -13.400 11.134 8.930 1.00 93.12 213 GLU A N 1
ATOM 1726 C CA . GLU A 1 213 ? -14.489 10.399 9.593 1.00 93.12 213 GLU A CA 1
ATOM 1727 C C . GLU A 1 213 ? -13.999 9.077 10.199 1.00 93.12 213 GLU A C 1
ATOM 1729 O O . GLU A 1 213 ? -14.369 8.718 11.323 1.00 93.12 213 GLU A O 1
ATOM 1734 N N . LEU A 1 214 ? -13.110 8.374 9.490 1.00 93.25 214 LEU A N 1
ATOM 1735 C CA . LEU A 1 214 ? -12.470 7.147 9.971 1.00 93.25 214 LEU A CA 1
ATOM 1736 C C . LEU A 1 214 ? -11.597 7.414 11.205 1.00 93.25 214 LEU A C 1
ATOM 1738 O O . LEU A 1 214 ? -11.673 6.673 12.190 1.00 93.25 214 LEU A O 1
ATOM 1742 N N . ARG A 1 215 ? -10.811 8.500 11.192 1.00 89.56 215 ARG A N 1
ATOM 1743 C CA . ARG A 1 215 ? -10.008 8.940 12.346 1.00 89.56 215 ARG A CA 1
ATOM 1744 C C . ARG A 1 215 ? -10.888 9.298 13.540 1.00 89.56 215 ARG A C 1
ATOM 1746 O O . ARG A 1 215 ? -10.618 8.829 14.643 1.00 89.56 215 ARG A O 1
ATOM 1753 N N . SER A 1 216 ? -11.959 10.056 13.313 1.00 92.19 216 SER A N 1
ATOM 1754 C CA . SER A 1 216 ? -12.933 10.407 14.352 1.00 92.19 216 SER A CA 1
ATOM 1755 C C . SER A 1 216 ? -13.533 9.155 15.006 1.00 92.19 216 SER A C 1
ATOM 1757 O O . SER A 1 216 ? -13.516 9.010 16.230 1.00 92.19 216 SER A O 1
ATOM 1759 N N . SER A 1 217 ? -13.942 8.178 14.193 1.00 92.12 217 SER A N 1
ATOM 1760 C CA . SER A 1 217 ? -14.498 6.904 14.670 1.00 92.12 217 SER A CA 1
ATOM 1761 C C . SER A 1 217 ? -13.490 6.086 15.489 1.00 92.12 217 SER A C 1
ATOM 1763 O O . SER A 1 217 ? -13.853 5.454 16.484 1.00 92.12 217 SER A O 1
ATOM 1765 N N . LEU A 1 218 ? -12.207 6.114 15.114 1.00 90.56 218 LEU A N 1
ATOM 1766 C CA . LEU A 1 218 ? -11.133 5.461 15.866 1.00 90.56 218 LEU A CA 1
ATOM 1767 C C . LEU A 1 218 ? -10.846 6.158 17.209 1.00 90.56 218 LEU A C 1
ATOM 1769 O O . LEU A 1 218 ? -10.580 5.494 18.219 1.00 90.56 218 LEU A O 1
ATOM 1773 N N . THR A 1 219 ? -10.922 7.490 17.250 1.00 91.69 219 THR A N 1
ATOM 1774 C CA . THR A 1 219 ? -10.835 8.259 18.499 1.00 91.69 219 THR A CA 1
ATOM 1775 C C . THR A 1 219 ? -12.002 7.924 19.425 1.00 91.69 219 THR A C 1
ATOM 1777 O O . THR A 1 219 ? -11.788 7.669 20.608 1.00 91.69 219 THR A O 1
ATOM 1780 N N . GLU A 1 220 ? -13.225 7.845 18.898 1.00 92.88 220 GLU A N 1
ATOM 1781 C CA . GLU A 1 220 ? -14.410 7.456 19.671 1.00 92.88 220 GLU A CA 1
ATOM 1782 C C . GLU A 1 220 ? -14.310 6.031 20.217 1.00 92.88 220 GLU A C 1
ATOM 1784 O O . GLU A 1 220 ? -14.614 5.810 21.389 1.00 92.88 220 GLU A O 1
ATOM 1789 N N . PHE A 1 221 ? -13.802 5.088 19.416 1.00 91.50 221 PHE A N 1
ATOM 1790 C CA . PHE A 1 221 ? -13.469 3.740 19.882 1.00 91.50 221 PHE A CA 1
ATOM 1791 C C . PHE A 1 221 ? -12.501 3.781 21.069 1.00 91.50 221 PHE A C 1
ATOM 1793 O O . PHE A 1 221 ? -12.749 3.158 22.101 1.00 91.50 221 PHE A O 1
ATOM 1800 N N . THR A 1 222 ? -11.414 4.547 20.949 1.00 91.12 222 THR A N 1
ATOM 1801 C CA . THR A 1 222 ? -10.384 4.639 21.995 1.00 91.12 222 THR A CA 1
ATOM 1802 C C . THR A 1 222 ? -10.949 5.255 23.279 1.00 91.12 222 THR A C 1
ATOM 1804 O O . THR A 1 222 ? -10.719 4.731 24.368 1.00 91.12 222 THR A O 1
ATOM 1807 N N . ASN A 1 223 ? -11.754 6.313 23.154 1.00 93.19 223 ASN A N 1
ATOM 1808 C CA . ASN A 1 223 ? -12.415 6.969 24.283 1.00 93.19 223 ASN A CA 1
ATOM 1809 C C . ASN A 1 223 ? -13.435 6.052 24.968 1.00 93.19 223 ASN A C 1
ATOM 1811 O O . ASN A 1 223 ? -13.537 6.053 26.193 1.00 93.19 223 ASN A O 1
ATOM 1815 N N . LEU A 1 224 ? -14.183 5.264 24.191 1.00 92.44 224 LEU A N 1
ATOM 1816 C CA . LEU A 1 224 ? -15.124 4.281 24.719 1.00 92.44 224 LEU A CA 1
ATOM 1817 C C . LEU A 1 224 ? -14.400 3.215 25.547 1.00 92.44 224 LEU A C 1
ATOM 1819 O O . LEU A 1 224 ? -14.838 2.907 26.656 1.00 92.44 224 LEU A O 1
ATOM 1823 N N . VAL A 1 225 ? -13.295 2.673 25.022 1.00 91.81 225 VAL A N 1
ATOM 1824 C CA . VAL A 1 225 ? -12.476 1.689 25.742 1.00 91.81 225 VAL A CA 1
ATOM 1825 C C . VAL A 1 225 ? -11.944 2.289 27.040 1.00 91.81 225 VAL A C 1
ATOM 1827 O O . VAL A 1 225 ? -12.164 1.710 28.101 1.00 91.81 225 VAL A O 1
ATOM 1830 N N . ASP A 1 226 ? -11.333 3.474 26.990 1.00 92.50 226 ASP A N 1
ATOM 1831 C CA . ASP A 1 226 ? -10.797 4.141 28.183 1.00 92.50 226 ASP A CA 1
ATOM 1832 C C . ASP A 1 226 ? -11.882 4.402 29.243 1.00 92.50 226 ASP A C 1
ATOM 1834 O O . ASP A 1 226 ? -11.708 4.071 30.420 1.00 92.50 226 ASP A O 1
ATOM 1838 N N . LYS A 1 227 ? -13.041 4.922 28.816 1.00 94.00 227 LYS A N 1
ATOM 1839 C CA . LYS A 1 227 ? -14.197 5.178 29.684 1.00 94.00 227 LYS A CA 1
ATOM 1840 C C . LYS A 1 227 ? -14.691 3.896 30.351 1.00 94.00 227 LYS A C 1
ATOM 1842 O O . LYS A 1 227 ? -14.848 3.868 31.570 1.00 94.00 227 LYS A O 1
ATOM 1847 N N . CYS A 1 228 ? -14.963 2.850 29.571 1.00 94.00 228 CYS A N 1
ATOM 1848 C CA . CYS A 1 228 ? -15.565 1.632 30.105 1.00 94.00 228 CYS A CA 1
ATOM 1849 C C . CYS A 1 228 ? -14.588 0.803 30.937 1.00 94.00 228 CYS A C 1
ATOM 1851 O O . CYS A 1 228 ? -15.004 0.215 31.931 1.00 94.00 228 CYS A O 1
ATOM 1853 N N . CYS A 1 229 ? -13.293 0.812 30.621 1.00 92.56 229 CYS A N 1
ATOM 1854 C CA . CYS A 1 229 ? -12.297 0.112 31.430 1.00 92.56 229 CYS A CA 1
ATOM 1855 C C . CYS A 1 229 ? -12.048 0.759 32.799 1.00 92.56 229 CYS A C 1
ATOM 1857 O O . CYS A 1 229 ? -11.607 0.074 33.719 1.00 92.56 229 CYS A O 1
ATOM 1859 N N . LYS A 1 230 ? -12.367 2.050 32.959 1.00 93.81 230 LYS A N 1
ATOM 1860 C CA . LYS A 1 230 ? -12.305 2.773 34.242 1.00 93.81 230 LYS A CA 1
ATOM 1861 C C . LYS A 1 230 ? -13.622 2.753 35.027 1.00 93.81 230 LYS A C 1
ATOM 1863 O O . LYS A 1 230 ? -13.668 3.279 36.137 1.00 93.81 230 LYS A O 1
ATOM 1868 N N . ALA A 1 231 ? -14.695 2.196 34.464 1.00 93.75 231 ALA A N 1
ATOM 1869 C CA . ALA A 1 231 ? -15.992 2.123 35.127 1.00 93.75 231 ALA A CA 1
ATOM 1870 C C . ALA A 1 231 ? -16.008 1.043 36.223 1.00 93.75 231 ALA A C 1
ATOM 1872 O O . ALA A 1 231 ? -15.324 0.029 36.113 1.00 93.75 231 ALA A O 1
ATOM 1873 N N . GLU A 1 232 ? -16.855 1.213 37.244 1.00 90.69 232 GLU A N 1
ATOM 1874 C CA . GLU A 1 232 ? -17.045 0.205 38.305 1.00 90.69 232 GLU A CA 1
ATOM 1875 C C . GLU A 1 232 ? -17.587 -1.134 37.763 1.00 90.69 232 GLU A C 1
ATOM 1877 O O . GLU A 1 232 ? -17.337 -2.188 38.343 1.00 90.69 232 GLU A O 1
ATOM 1882 N N . GLY A 1 233 ? -18.290 -1.107 36.622 1.00 92.38 233 GLY A N 1
ATOM 1883 C CA . GLY A 1 233 ? -18.763 -2.289 35.898 1.00 92.38 233 GLY A CA 1
ATOM 1884 C C . GLY A 1 233 ? -18.439 -2.215 34.402 1.00 92.38 233 GLY A C 1
ATOM 1885 O O . GLY A 1 233 ? -19.317 -1.830 33.624 1.00 92.38 233 GLY A O 1
ATOM 1886 N N . PRO A 1 234 ? -17.221 -2.599 33.968 1.00 92.00 234 PRO A N 1
ATOM 1887 C CA . PRO A 1 234 ? -16.794 -2.472 32.572 1.00 92.00 234 PRO A CA 1
ATOM 1888 C C . PRO A 1 234 ? -17.690 -3.216 31.579 1.00 92.00 234 PRO A C 1
ATOM 1890 O O . PRO A 1 234 ? -17.996 -2.700 30.507 1.00 92.00 234 PRO A O 1
ATOM 1893 N N . GLU A 1 235 ? -18.166 -4.407 31.949 1.00 90.81 235 GLU A N 1
ATOM 1894 C CA . GLU A 1 235 ? -19.062 -5.208 31.109 1.00 90.81 235 GLU A CA 1
ATOM 1895 C C . GLU A 1 235 ? -20.401 -4.504 30.865 1.00 90.81 235 GLU A C 1
ATOM 1897 O O . GLU A 1 235 ? -20.854 -4.405 29.727 1.00 90.81 235 GLU A O 1
ATOM 1902 N N . ALA A 1 236 ? -21.010 -3.954 31.920 1.00 92.75 236 ALA A N 1
ATOM 1903 C CA . ALA A 1 236 ? -22.252 -3.199 31.805 1.00 92.75 236 ALA A CA 1
ATOM 1904 C C . ALA A 1 236 ? -22.063 -1.941 30.942 1.00 92.75 236 ALA A C 1
ATOM 1906 O O . ALA A 1 236 ? -22.896 -1.668 30.080 1.00 92.75 236 ALA A O 1
ATOM 1907 N N . CYS A 1 237 ? -20.940 -1.232 31.109 1.00 94.12 237 CYS A N 1
ATOM 1908 C CA . CYS A 1 237 ? -20.610 -0.066 30.290 1.00 94.12 237 CYS A CA 1
ATOM 1909 C C . CYS A 1 237 ? -20.496 -0.419 28.800 1.00 94.12 237 CYS A C 1
ATOM 1911 O O . CYS A 1 237 ? -21.127 0.234 27.971 1.00 94.12 237 CYS A O 1
ATOM 1913 N N . PHE A 1 238 ? -19.754 -1.473 28.441 1.00 92.00 238 PHE A N 1
ATOM 1914 C CA . PHE A 1 238 ? -19.626 -1.880 27.037 1.00 92.00 238 PHE A CA 1
ATOM 1915 C C . PHE A 1 238 ? -20.941 -2.378 26.438 1.00 92.00 238 PHE A C 1
ATOM 1917 O O . PHE A 1 238 ? -21.222 -2.078 25.278 1.00 92.00 238 PHE A O 1
AT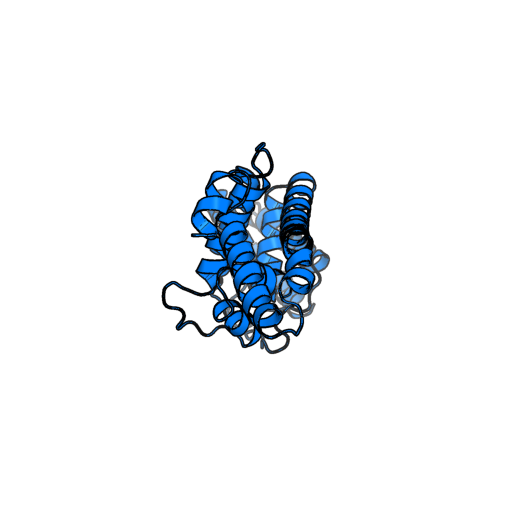OM 1924 N N . ASN A 1 239 ? -21.760 -3.086 27.219 1.00 88.94 239 ASN A N 1
ATOM 1925 C CA . ASN A 1 239 ? -23.079 -3.538 26.774 1.00 88.94 239 ASN A CA 1
ATOM 1926 C C . ASN A 1 239 ? -24.040 -2.372 26.508 1.00 88.94 239 ASN A C 1
ATOM 1928 O O . ASN A 1 239 ? -24.909 -2.487 25.646 1.00 88.94 239 ASN A O 1
ATOM 1932 N N . GLU A 1 240 ? -23.887 -1.253 27.219 1.00 90.38 240 GLU A N 1
ATOM 1933 C CA . GLU A 1 240 ? -24.704 -0.061 27.002 1.00 90.38 240 GLU A CA 1
ATOM 1934 C C . GLU A 1 240 ? -24.161 0.826 25.869 1.00 90.38 240 GLU A C 1
ATOM 1936 O O . GLU A 1 240 ? -24.906 1.235 24.979 1.00 90.38 240 GLU A O 1
ATOM 1941 N N . GLU A 1 241 ? -22.867 1.147 25.896 1.00 90.19 241 GLU A N 1
ATOM 1942 C CA . GLU A 1 241 ? -22.262 2.175 25.040 1.00 90.19 241 GLU A CA 1
ATOM 1943 C C . GLU A 1 241 ? -21.706 1.611 23.720 1.00 90.19 241 GLU A C 1
ATOM 1945 O O . GLU A 1 241 ? -21.724 2.292 22.692 1.00 90.19 241 GLU A O 1
ATOM 1950 N N . GLY A 1 242 ? -21.260 0.351 23.709 1.00 86.00 242 GLY A N 1
ATOM 1951 C CA . GLY A 1 242 ? -20.735 -0.326 22.518 1.00 86.00 242 GLY A CA 1
ATOM 1952 C C . GLY A 1 242 ? -21.735 -0.376 21.357 1.00 86.00 242 GLY A C 1
ATOM 1953 O O . GLY A 1 242 ? -21.383 0.029 20.245 1.00 86.00 242 GLY A O 1
ATOM 1954 N N . PRO A 1 243 ? -23.000 -0.786 21.581 1.00 86.56 243 PRO A N 1
ATOM 1955 C CA . PRO A 1 243 ? -24.025 -0.759 20.542 1.00 86.56 243 PRO A CA 1
ATOM 1956 C C . PRO A 1 243 ? -24.306 0.640 19.986 1.00 86.56 243 PRO A C 1
ATOM 1958 O O . PRO A 1 243 ? -24.626 0.758 18.806 1.00 86.56 243 PRO A O 1
ATOM 1961 N N . LYS A 1 244 ? -24.159 1.703 20.792 1.00 87.19 244 LYS A N 1
ATOM 1962 C CA . LYS A 1 244 ? -24.368 3.088 20.333 1.00 87.19 244 LYS A CA 1
ATOM 1963 C C . LYS A 1 244 ? -23.287 3.500 19.332 1.00 87.19 244 LYS A C 1
ATOM 1965 O O . LYS A 1 244 ? -23.616 4.035 18.274 1.00 87.19 244 LYS A O 1
ATOM 1970 N N . LEU A 1 245 ? -22.020 3.192 19.625 1.00 85.44 245 LEU A N 1
ATOM 1971 C CA . LEU A 1 245 ? -20.912 3.444 18.697 1.00 85.44 245 LEU A CA 1
ATOM 1972 C C . LEU A 1 245 ? -21.028 2.576 17.435 1.00 85.44 245 LEU A C 1
ATOM 1974 O O . LEU A 1 245 ? -20.863 3.076 16.325 1.00 85.44 245 LEU A O 1
ATOM 1978 N N . ALA A 1 246 ? -21.377 1.294 17.586 1.00 83.25 246 ALA A N 1
ATOM 1979 C CA . ALA A 1 246 ? -21.602 0.408 16.447 1.00 83.25 246 ALA A CA 1
ATOM 1980 C C . ALA A 1 246 ? -22.733 0.920 15.540 1.00 83.25 246 ALA A C 1
ATOM 1982 O O . ALA A 1 246 ? -22.557 0.972 14.327 1.00 83.25 246 ALA A O 1
ATOM 1983 N N . ALA A 1 247 ? -23.864 1.344 16.113 1.00 82.25 247 ALA A N 1
ATOM 1984 C CA . ALA A 1 247 ? -24.987 1.895 15.359 1.00 82.25 247 ALA A CA 1
ATOM 1985 C C . ALA A 1 247 ? -24.611 3.194 14.635 1.00 82.25 247 ALA A C 1
ATOM 1987 O O . ALA A 1 247 ? -24.990 3.377 13.481 1.00 82.25 247 ALA A O 1
ATOM 1988 N N . LYS A 1 248 ? -23.825 4.068 15.274 1.00 83.94 248 LYS A N 1
ATOM 1989 C CA . LYS A 1 248 ? -23.310 5.285 14.638 1.00 83.94 248 LYS A CA 1
ATOM 1990 C C . LYS A 1 248 ? -22.445 4.955 13.422 1.00 83.94 248 LYS A C 1
ATOM 1992 O O . LYS A 1 248 ? -22.744 5.428 12.336 1.00 83.94 248 LYS A O 1
ATOM 1997 N N . ASN A 1 249 ? -21.464 4.068 13.578 1.00 80.50 249 ASN A N 1
ATOM 1998 C CA . ASN A 1 249 ? -20.574 3.651 12.488 1.00 80.50 249 ASN A CA 1
ATOM 1999 C C . ASN A 1 249 ? -21.298 2.887 11.365 1.00 80.50 249 ASN A C 1
ATOM 2001 O O . ASN A 1 249 ? -20.767 2.736 10.272 1.00 80.50 249 ASN A O 1
ATOM 2005 N N . GLN A 1 250 ? -22.498 2.368 11.631 1.00 76.38 250 GLN A N 1
ATOM 2006 C CA . GLN A 1 250 ? -23.361 1.754 10.621 1.00 76.38 250 GLN A CA 1
ATOM 2007 C C . GLN A 1 250 ? -24.252 2.776 9.901 1.00 76.38 250 GLN A C 1
ATOM 2009 O O . GLN A 1 250 ? -24.641 2.538 8.756 1.00 76.38 250 GLN A O 1
ATOM 2014 N N . ALA A 1 251 ? -24.608 3.873 10.572 1.00 71.62 251 ALA A N 1
ATOM 2015 C CA . ALA A 1 251 ? -25.514 4.903 10.069 1.00 71.62 251 ALA A CA 1
ATOM 2016 C C . ALA A 1 251 ? -24.796 6.034 9.317 1.00 71.62 251 ALA A C 1
ATOM 2018 O O . ALA A 1 251 ? -25.395 6.604 8.406 1.00 71.62 251 ALA A O 1
ATOM 2019 N N . SER A 1 252 ? -23.559 6.352 9.710 1.00 59.38 252 SER A N 1
ATOM 2020 C CA . SER A 1 252 ? -22.625 7.216 8.972 1.00 59.38 252 SER A CA 1
ATOM 2021 C C . SER A 1 252 ? -22.185 6.558 7.674 1.00 59.38 252 SER A C 1
ATOM 2023 O O . SER A 1 252 ? -22.077 7.288 6.675 1.00 59.38 252 SER A O 1
#

Sequence (252 aa):
MFLYEYSRRHQELSTPELLRIARVYDDLLRECCNTENPPDCYSTLENKFNETTEKSLKIVQRECEHFQNLGKDDLKYHYFIKFTKIAPQLSTDELTFLGEEMVTALLTCCTLSEEFACVDNLVDLVIGEICGVNGNRTINPAVDHCCKTNFAFRRHCFEALEADKTYVPPSASQGLFMFRTDLCQAHDEELQRKKDRFLVNLVKLKPELTDEELRSSLTEFTNLVDKCCKAEGPEACFNEEGPKLAAKNQAS